Protein AF-A0A4Q2Z3Z5-F1 (afdb_monomer)

Secondary structure (DSSP, 8-state):
--BTTB-S-EEEEEETTEEEEEETTTTEEEEEEEEEEE--STTTTS-SPPBEEEEEEEEE---SEEEEE--TTSPPTT-EEESEE-SSSEEE-STT-EEE--PEE-TTEEEEEEEEE--SSSPPEEEEEESSTTS-S-SEEEEPPSS--TT-EEEE---SSSEEEEEEEESSSS-EEEEEEEEEEEE-S--EEETTEEE-EEEEEEEEEEETTTTEEEEEEEEEETTS-EEEEEEEEEE-STT-EEEEEEEE-PPTTEEE-

pLDDT: mean 89.53, std 7.89, range [55.91, 98.5]

Nearest PDB structures (foldseek):
  4mgs-assembly1_A  TM=4.734E-01  e=2.011E-02  Bacteroides intestinalis DSM 17393
  2w3j-assembly1_A  TM=4.771E-01  e=1.551E-02  uncultured bacterium
  7byt-assembly1_A  TM=4.772E-01  e=4.622E-02  Phanerodontia chrysosporium
  2w46-assembly1_A  TM=5.348E-01  e=2.571E-01  Cellvibrio japonicus
  4qaw-assembly5_E  TM=4.135E-01  e=7.006E-02  Paenibacillus barcinonensis

Mean predicted aligned error: 7.09 Å

Foldseek 3Di:
DFEPNRPPWDKDCQDPFWIWIADLQFGDGAWIFGDDKPCDDCVPDNDHDGIYDDHGTPDGPPPLWLDKFFAQQDQDPQKDWDQWHGDNWTKHQFQPTKIKHFKRFQLFFDQKKKWWAWQADWFWKKKFKDQPRVPDRVQDIDTFDHRDPPRGDMDRHRHDDGIMMIMIGGPGTIMTTIGTITMGGDGHPKWKDQQNRTWDWGKAFDAKDDDVVRPWIWGWIWTQTPVRQTKIKTWTWHDDPDSDIDIDIDIPRQDPSMDMD

Radius of gyration: 21.9 Å; Cα contacts (8 Å, |Δi|>4): 640; chains: 1; bounding box: 51×48×60 Å

Solvent-accessible surface area (backbone atoms only — not comparable to full-atom values): 14173 Å² total; per-residue (Å²): 87,45,47,74,85,39,69,66,38,47,76,44,75,74,44,98,45,34,36,40,32,30,35,51,77,39,66,27,72,43,34,29,34,33,50,51,69,53,77,40,14,65,92,68,66,67,39,91,48,58,13,40,81,45,74,53,74,79,43,66,50,77,69,50,50,84,40,77,47,78,65,31,68,48,82,59,90,74,45,47,72,40,59,58,46,60,38,99,33,33,33,31,65,27,41,82,12,33,45,32,51,47,77,41,83,29,81,54,44,42,84,32,32,46,33,31,33,46,90,49,88,54,30,44,40,32,41,25,26,12,49,61,84,63,78,46,60,73,67,37,72,51,67,49,65,82,68,50,61,98,86,39,47,71,41,80,55,77,71,73,70,48,36,41,29,45,37,38,28,35,75,34,67,45,46,27,50,39,39,53,41,32,31,33,30,47,57,53,54,63,48,38,26,51,73,93,42,80,43,64,66,46,53,46,67,67,53,72,44,64,39,91,78,72,82,40,46,37,42,34,32,29,43,34,37,82,88,67,52,56,25,43,38,38,37,33,64,42,78,45,83,86,92,44,70,47,76,47,76,50,77,43,70,72,55,89,66,52,49,78,84

Structure (mmCIF, N/CA/C/O backbone):
data_AF-A0A4Q2Z3Z5-F1
#
_entry.id   AF-A0A4Q2Z3Z5-F1
#
loop_
_atom_site.group_PDB
_atom_site.id
_atom_site.type_symbol
_atom_site.label_atom_id
_atom_site.label_alt_id
_atom_site.label_comp_id
_atom_site.label_asym_id
_atom_site.label_entity_id
_atom_site.label_seq_id
_atom_site.pdbx_PDB_ins_code
_atom_site.Cartn_x
_atom_site.Cartn_y
_atom_site.Cartn_z
_atom_site.occupancy
_atom_site.B_iso_or_equiv
_atom_site.auth_seq_id
_atom_site.auth_comp_id
_atom_site.auth_asym_id
_atom_site.auth_atom_id
_atom_site.pdbx_PDB_model_num
ATOM 1 N N . MET A 1 1 ? 3.721 -12.352 16.741 1.00 72.06 1 MET A N 1
ATOM 2 C CA . MET A 1 1 ? 3.886 -13.616 15.978 1.00 72.06 1 MET A CA 1
ATOM 3 C C . MET A 1 1 ? 4.252 -13.313 14.526 1.00 72.06 1 MET A C 1
ATOM 5 O O . MET A 1 1 ? 4.162 -12.149 14.147 1.00 72.06 1 MET A O 1
ATOM 9 N N . ILE A 1 2 ? 4.670 -14.315 13.741 1.00 77.38 2 ILE A N 1
ATOM 10 C CA . ILE A 1 2 ? 4.709 -14.216 12.270 1.00 77.38 2 ILE A CA 1
ATOM 11 C C . ILE A 1 2 ? 3.493 -14.974 11.734 1.00 77.38 2 ILE A C 1
ATOM 13 O O . ILE A 1 2 ? 3.367 -16.175 11.985 1.00 77.38 2 ILE A O 1
ATOM 17 N N . LEU A 1 3 ? 2.596 -14.266 11.052 1.00 82.94 3 LEU A N 1
ATOM 18 C CA . LEU A 1 3 ? 1.383 -14.808 10.443 1.00 82.94 3 LEU A CA 1
ATOM 19 C C . LEU A 1 3 ? 1.514 -14.636 8.931 1.00 82.94 3 LEU A C 1
ATOM 21 O O . LEU A 1 3 ? 1.654 -13.507 8.482 1.00 82.94 3 LEU A O 1
ATOM 25 N N . GLU A 1 4 ? 1.528 -15.729 8.167 1.00 81.44 4 GLU A N 1
ATOM 26 C CA . GLU A 1 4 ? 1.552 -15.694 6.692 1.00 81.44 4 GLU A CA 1
ATOM 27 C C . GLU A 1 4 ? 2.629 -14.747 6.120 1.00 81.44 4 GLU A C 1
ATOM 29 O O . GLU A 1 4 ? 2.362 -13.878 5.298 1.00 81.44 4 GLU A O 1
ATOM 34 N N . ASN A 1 5 ? 3.868 -14.886 6.605 1.00 73.50 5 ASN A N 1
ATOM 35 C CA . ASN A 1 5 ? 5.028 -14.051 6.243 1.00 73.50 5 ASN A CA 1
ATOM 36 C C . ASN A 1 5 ? 4.943 -12.571 6.674 1.00 73.50 5 ASN A C 1
ATOM 38 O O . ASN A 1 5 ? 5.877 -11.809 6.427 1.00 73.50 5 ASN A O 1
ATOM 42 N N . LYS A 1 6 ? 3.891 -12.153 7.386 1.00 77.81 6 LYS A N 1
ATOM 43 C CA . LYS A 1 6 ? 3.795 -10.830 8.017 1.00 77.81 6 LYS A CA 1
ATOM 44 C C . LYS A 1 6 ? 4.267 -10.905 9.464 1.00 77.81 6 LYS A C 1
ATOM 46 O O . LYS A 1 6 ? 3.757 -11.673 10.285 1.00 77.81 6 LYS A O 1
ATOM 51 N N . THR A 1 7 ? 5.293 -10.120 9.784 1.00 80.00 7 THR A N 1
ATOM 52 C CA . THR A 1 7 ? 5.866 -10.073 11.134 1.00 80.00 7 THR A CA 1
ATOM 53 C C . THR A 1 7 ? 5.085 -9.118 12.037 1.00 80.00 7 THR A C 1
ATOM 55 O O . THR A 1 7 ? 4.371 -8.242 11.565 1.00 80.00 7 THR A O 1
ATOM 58 N N . ARG A 1 8 ? 5.233 -9.288 13.360 1.00 82.44 8 ARG A N 1
ATOM 59 C CA . ARG A 1 8 ? 4.717 -8.367 14.396 1.00 82.44 8 ARG A CA 1
ATOM 60 C C . ARG A 1 8 ? 3.194 -8.167 14.405 1.00 82.44 8 ARG A C 1
ATOM 62 O O . ARG A 1 8 ? 2.719 -7.201 14.986 1.00 82.44 8 ARG A O 1
ATOM 69 N N . MET A 1 9 ? 2.431 -9.116 13.869 1.00 90.88 9 MET A N 1
ATOM 70 C CA . MET A 1 9 ? 0.967 -9.059 13.880 1.00 90.88 9 MET A CA 1
ATOM 71 C C . MET A 1 9 ? 0.396 -9.179 15.301 1.00 90.88 9 MET A C 1
ATOM 73 O O . MET A 1 9 ? 0.830 -10.048 16.072 1.00 90.88 9 MET A O 1
ATOM 77 N N . LEU A 1 10 ? -0.598 -8.339 15.612 1.00 93.62 10 LEU A N 1
ATOM 78 C CA . LEU A 1 10 ? -1.512 -8.505 16.743 1.00 93.62 10 LEU A CA 1
ATOM 79 C C . LEU A 1 10 ? -2.683 -9.365 16.273 1.00 93.62 10 LEU A C 1
ATOM 81 O O . LEU A 1 10 ? -3.382 -8.988 15.339 1.00 93.62 10 LEU A O 1
ATOM 85 N N . VAL A 1 11 ? -2.900 -10.506 16.918 1.00 94.31 11 VAL A N 1
ATOM 86 C CA . VAL A 1 11 ? -3.990 -11.419 16.570 1.00 94.31 11 VAL A CA 1
ATOM 87 C C . VAL A 1 11 ? -4.950 -11.528 17.742 1.00 94.31 11 VAL A C 1
ATOM 89 O O . VAL A 1 11 ? -4.532 -11.777 18.871 1.00 94.31 11 VAL A O 1
ATOM 92 N N . LEU A 1 12 ? -6.227 -11.308 17.454 1.00 93.69 12 LEU A N 1
ATOM 93 C CA . LEU A 1 12 ? -7.317 -11.227 18.411 1.00 93.69 12 LEU A CA 1
ATOM 94 C C . LEU A 1 12 ? -8.311 -12.349 18.124 1.00 93.69 12 LEU A C 1
ATOM 96 O O . LEU A 1 12 ? -8.777 -12.482 16.993 1.00 93.69 12 LEU A O 1
ATOM 100 N N . ALA A 1 13 ? -8.652 -13.125 19.149 1.00 91.88 13 ALA A N 1
ATOM 101 C CA . ALA A 1 13 ? -9.825 -13.988 19.121 1.00 91.88 13 ALA A CA 1
ATOM 102 C C . ALA A 1 13 ? -11.023 -13.147 19.579 1.00 91.88 13 ALA A C 1
ATOM 104 O O . ALA A 1 13 ? -11.122 -12.808 20.756 1.00 91.88 13 ALA A O 1
ATOM 105 N N . LEU A 1 14 ? -11.889 -12.756 18.645 1.00 90.69 14 LEU A N 1
ATOM 106 C CA . LEU A 1 14 ? -13.084 -11.957 18.944 1.00 90.69 14 LEU A CA 1
ATOM 107 C C . LEU A 1 14 ? -14.258 -12.848 19.382 1.00 90.69 14 LEU A C 1
ATOM 109 O O . LEU A 1 14 ? -15.121 -12.426 20.146 1.00 90.69 14 LEU A O 1
ATOM 113 N N . ARG A 1 15 ? -14.268 -14.095 18.904 1.00 88.81 15 ARG A N 1
ATOM 114 C CA . ARG A 1 15 ? -15.127 -15.207 19.335 1.00 88.81 15 ARG A CA 1
ATOM 115 C C . ARG A 1 15 ? -14.308 -16.499 19.235 1.00 88.81 15 ARG A C 1
ATOM 117 O O . ARG A 1 15 ? -13.235 -16.495 18.637 1.00 88.81 15 ARG A O 1
ATOM 124 N N . SER A 1 16 ? -14.798 -17.608 19.788 1.00 86.62 16 SER A N 1
ATOM 125 C CA . SER A 1 16 ? -14.110 -18.912 19.731 1.00 86.62 16 SER A CA 1
ATOM 126 C C . SER A 1 16 ? -13.773 -19.382 18.311 1.00 86.62 16 SER A C 1
ATOM 128 O O . SER A 1 16 ? -12.826 -20.140 18.124 1.00 86.62 16 SER A O 1
ATOM 130 N N . ASP A 1 17 ? -14.535 -18.927 17.322 1.00 86.94 17 ASP A N 1
ATOM 131 C CA . ASP A 1 17 ? -14.401 -19.263 15.912 1.00 86.94 17 ASP A CA 1
ATOM 132 C C . ASP A 1 17 ? -14.074 -18.053 15.030 1.00 86.94 17 ASP A C 1
ATOM 134 O O . ASP A 1 17 ? -13.953 -18.264 13.834 1.00 86.94 17 ASP A O 1
ATOM 138 N N . LEU A 1 18 ? -13.955 -16.824 15.554 1.00 91.38 18 LEU A N 1
ATOM 139 C CA . LEU A 1 18 ? -13.759 -15.601 14.761 1.00 91.38 18 LEU A CA 1
ATOM 140 C C . LEU A 1 18 ? -12.522 -14.836 15.228 1.00 91.38 18 LEU A C 1
ATOM 142 O O . LEU A 1 18 ? -12.418 -14.426 16.387 1.00 91.38 18 LEU A O 1
ATOM 146 N N . TRP A 1 19 ? -11.621 -14.583 14.289 1.00 93.81 19 TRP A N 1
ATOM 147 C CA . TRP A 1 19 ? -10.322 -13.982 14.537 1.00 93.81 19 TRP A CA 1
ATOM 148 C C . TRP A 1 19 ? -10.126 -12.726 13.698 1.00 93.81 19 TRP A C 1
ATOM 150 O O . TRP A 1 19 ? -10.606 -12.637 12.567 1.00 93.81 19 TRP A O 1
ATOM 160 N N . ALA A 1 20 ? -9.361 -11.782 14.239 1.00 94.62 20 ALA A N 1
ATOM 161 C CA . ALA A 1 20 ? -8.890 -10.608 13.522 1.00 94.62 20 ALA A CA 1
ATOM 162 C C . ALA A 1 20 ? -7.379 -10.438 13.706 1.00 94.62 20 ALA A C 1
ATOM 164 O O . ALA A 1 20 ? -6.850 -10.603 14.806 1.00 94.62 20 ALA A O 1
ATOM 165 N N . ALA A 1 21 ? -6.680 -10.092 12.631 1.00 94.62 21 ALA A N 1
ATOM 166 C CA . ALA A 1 21 ? -5.260 -9.776 12.637 1.00 94.62 21 ALA A CA 1
ATOM 167 C C . ALA A 1 21 ? -5.053 -8.310 12.261 1.00 94.62 21 ALA A C 1
ATOM 169 O O . ALA A 1 21 ? -5.529 -7.852 11.224 1.00 94.62 21 ALA A O 1
ATOM 170 N N . TYR A 1 22 ? -4.289 -7.606 13.086 1.00 93.50 22 TYR A N 1
ATOM 171 C CA . TYR A 1 22 ? -3.902 -6.216 12.905 1.00 93.50 22 TYR A CA 1
ATOM 172 C C . TYR A 1 22 ? -2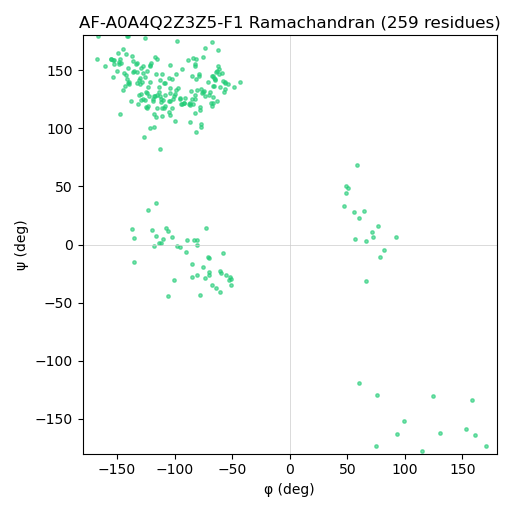.396 -6.107 12.723 1.00 93.50 22 TYR A C 1
ATOM 174 O O . TYR A 1 22 ? -1.642 -6.864 13.343 1.00 93.50 22 TYR A O 1
ATOM 182 N N . ASN A 1 23 ? -1.956 -5.147 11.912 1.00 90.00 23 ASN A N 1
ATOM 183 C CA . ASN A 1 23 ? -0.552 -4.766 11.821 1.00 90.00 23 ASN A CA 1
ATOM 184 C C . ASN A 1 23 ? -0.303 -3.499 12.666 1.00 90.00 23 ASN A C 1
ATOM 186 O O . ASN A 1 23 ? -0.685 -2.401 12.258 1.00 90.00 23 ASN A O 1
ATOM 190 N N . PRO A 1 24 ? 0.358 -3.619 13.833 1.00 89.75 24 PRO A N 1
ATOM 191 C CA . PRO A 1 24 ? 0.662 -2.483 14.701 1.00 89.75 24 PRO A CA 1
ATOM 192 C C . PRO A 1 24 ? 1.528 -1.402 14.049 1.00 89.75 24 PRO A C 1
ATOM 194 O O . PRO A 1 24 ? 1.478 -0.258 14.484 1.00 89.75 24 PRO A O 1
ATOM 197 N N . ALA A 1 25 ? 2.328 -1.744 13.033 1.00 85.00 25 ALA A N 1
ATOM 198 C CA . ALA A 1 25 ? 3.247 -0.797 12.403 1.00 85.00 25 ALA A CA 1
ATOM 199 C C . ALA A 1 25 ? 2.528 0.280 11.575 1.00 85.00 25 ALA A C 1
ATOM 201 O O . ALA A 1 25 ? 3.066 1.366 11.394 1.00 85.00 25 ALA A O 1
ATOM 202 N N . ASN A 1 26 ? 1.326 -0.016 11.072 1.00 86.56 26 ASN A N 1
ATOM 203 C CA . ASN A 1 26 ? 0.563 0.888 10.206 1.00 86.56 26 ASN A CA 1
ATOM 204 C C . ASN A 1 26 ? -0.929 0.990 10.580 1.00 86.56 26 ASN A C 1
ATOM 206 O O . ASN A 1 26 ? -1.699 1.620 9.860 1.00 86.56 26 ASN A O 1
ATOM 210 N N . GLY A 1 27 ? -1.349 0.367 11.686 1.00 88.56 27 GLY A N 1
ATOM 211 C CA . GLY A 1 27 ? -2.717 0.436 12.209 1.00 88.56 27 GLY A CA 1
ATOM 212 C C . GLY A 1 27 ? -3.764 -0.320 11.384 1.00 88.56 27 GLY A C 1
ATOM 213 O O . GLY A 1 27 ? -4.958 -0.144 11.616 1.00 88.56 27 GLY A O 1
ATOM 214 N N . THR A 1 28 ? -3.359 -1.140 10.409 1.00 89.69 28 THR A N 1
ATOM 215 C CA . THR A 1 28 ? -4.302 -1.775 9.473 1.00 89.69 28 THR A CA 1
ATOM 216 C C . THR A 1 28 ? -4.965 -3.022 10.049 1.00 89.69 28 THR A C 1
ATOM 218 O O . THR A 1 28 ? -4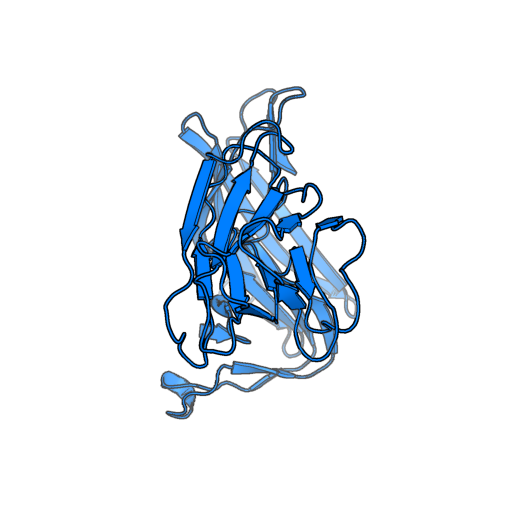.321 -3.841 10.710 1.00 89.69 28 THR A O 1
ATOM 221 N N . LEU A 1 29 ? -6.252 -3.203 9.729 1.00 92.44 29 LEU A N 1
ATOM 222 C CA . LEU A 1 29 ? -6.934 -4.491 9.844 1.00 92.44 29 LEU A CA 1
ATOM 223 C C . LEU A 1 29 ? -6.515 -5.361 8.656 1.00 92.44 29 LEU A C 1
ATOM 225 O O . LEU A 1 29 ? -7.003 -5.190 7.538 1.00 92.44 29 LEU A O 1
ATOM 229 N N . HIS A 1 30 ? -5.590 -6.280 8.904 1.00 90.12 30 HIS A N 1
ATOM 230 C CA . HIS A 1 30 ? -4.990 -7.115 7.873 1.00 90.12 30 HIS A CA 1
ATOM 231 C C . HIS A 1 30 ? -5.902 -8.262 7.444 1.00 90.12 30 HIS A C 1
ATOM 233 O O . HIS A 1 30 ? -6.000 -8.548 6.255 1.00 90.12 30 HIS A O 1
ATOM 239 N N . LYS A 1 31 ? -6.552 -8.942 8.393 1.00 92.50 31 LYS A N 1
ATOM 240 C CA . LYS A 1 31 ? -7.369 -10.120 8.081 1.00 92.50 31 LYS A CA 1
ATOM 241 C C . LYS A 1 31 ? -8.467 -10.333 9.111 1.00 92.50 31 LYS A C 1
ATOM 243 O O . LYS A 1 31 ? -8.226 -10.130 10.297 1.00 92.50 31 LYS A O 1
ATOM 248 N N . VAL A 1 32 ? -9.633 -10.793 8.667 1.00 93.62 32 VAL A N 1
ATOM 249 C CA . VAL A 1 32 ? -10.708 -11.334 9.511 1.00 93.62 32 VAL A CA 1
ATOM 250 C C . VAL A 1 32 ? -11.115 -12.679 8.937 1.00 93.62 32 VAL A C 1
ATOM 252 O O . VAL A 1 32 ? -11.374 -12.789 7.738 1.00 93.62 32 VAL A O 1
ATOM 255 N N . TRP A 1 33 ? -11.167 -13.711 9.770 1.00 93.81 33 TRP A N 1
ATOM 256 C CA . TRP A 1 33 ? -11.543 -15.052 9.328 1.00 93.81 33 TRP A CA 1
ATOM 257 C C . TRP A 1 33 ? -12.254 -15.816 10.434 1.00 93.81 33 TRP A C 1
ATOM 259 O O . TRP A 1 33 ? -12.050 -15.549 11.620 1.00 93.81 33 TRP A O 1
ATOM 269 N N . SER A 1 34 ? -13.067 -16.790 10.030 1.00 93.31 34 SER A N 1
ATOM 270 C CA . SER A 1 34 ? -13.527 -17.838 10.934 1.00 93.31 34 SER A CA 1
ATOM 271 C C . SER A 1 34 ? -12.723 -19.116 10.783 1.00 93.31 34 SER A C 1
ATOM 273 O O . SER A 1 34 ? -12.293 -19.450 9.682 1.00 93.31 34 SER A O 1
ATOM 275 N N . GLY A 1 35 ? -12.542 -19.835 11.886 1.00 92.56 35 GLY A N 1
ATOM 276 C CA . GLY A 1 35 ? -11.775 -21.072 11.950 1.00 92.56 35 GLY A CA 1
ATOM 277 C C . GLY A 1 35 ? -10.676 -20.986 12.997 1.00 92.56 35 GLY A C 1
ATOM 278 O O . GLY A 1 35 ? -10.926 -20.626 14.147 1.00 92.56 35 GLY A O 1
ATOM 279 N N . GLY A 1 36 ? -9.456 -21.343 12.610 1.00 92.81 36 GLY A N 1
ATOM 280 C CA . GLY A 1 36 ? -8.344 -21.469 13.545 1.00 92.81 36 GLY A CA 1
ATOM 281 C C . GLY A 1 36 ? -7.028 -20.952 12.996 1.00 92.81 36 GLY A C 1
ATOM 282 O O . GLY A 1 36 ? -6.921 -20.510 11.848 1.00 92.81 36 GLY A O 1
ATOM 283 N N . ILE A 1 37 ? -6.007 -21.044 13.840 1.00 92.38 37 ILE A N 1
ATOM 284 C CA . ILE A 1 37 ? -4.622 -20.747 13.496 1.00 92.38 37 ILE A CA 1
ATOM 285 C C . ILE A 1 37 ? -3.827 -22.019 13.703 1.00 92.38 37 ILE A C 1
ATOM 287 O O . ILE A 1 37 ? -3.808 -22.582 14.797 1.00 92.38 37 ILE A O 1
ATOM 291 N N . THR A 1 38 ? -3.120 -22.445 12.664 1.00 91.38 38 THR A N 1
ATOM 292 C CA . THR A 1 38 ? -2.056 -23.426 12.854 1.00 91.38 38 THR A CA 1
ATOM 293 C C . THR A 1 38 ? -0.829 -22.667 13.335 1.00 91.38 38 THR A C 1
ATOM 295 O O . THR A 1 38 ? -0.105 -22.071 12.533 1.00 91.38 38 THR A O 1
ATOM 298 N N . PHE A 1 39 ? -0.621 -22.643 14.651 1.00 87.62 39 PHE A N 1
ATOM 299 C CA . PHE A 1 39 ? 0.554 -22.015 15.246 1.00 87.62 39 PHE A CA 1
ATOM 300 C C . PHE A 1 39 ? 1.813 -22.795 14.853 1.00 87.62 39 PHE A C 1
ATOM 302 O O . PHE A 1 39 ? 1.922 -23.998 15.084 1.00 87.62 39 PHE A O 1
ATOM 309 N N . ARG A 1 40 ? 2.747 -22.098 14.209 1.00 85.88 40 ARG A N 1
ATOM 310 C CA . ARG A 1 40 ? 4.008 -22.635 13.681 1.00 85.88 40 ARG A CA 1
ATOM 311 C C . ARG A 1 40 ? 5.157 -21.693 14.002 1.00 85.88 40 ARG A C 1
ATOM 313 O O . ARG A 1 40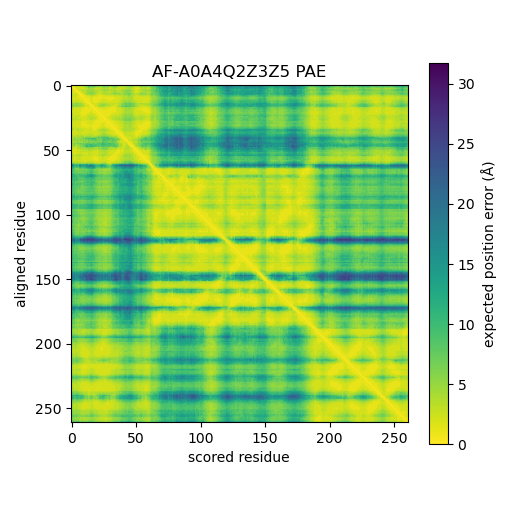 ? 4.946 -20.490 14.198 1.00 85.88 40 ARG A O 1
ATOM 320 N N . GLY A 1 41 ? 6.366 -22.235 13.993 1.00 80.38 41 GLY A N 1
ATOM 321 C CA . GLY A 1 41 ? 7.605 -21.479 14.085 1.00 80.38 41 GLY A CA 1
ATOM 322 C C . GLY A 1 41 ? 8.369 -21.786 15.363 1.00 80.38 41 GLY A C 1
ATOM 323 O O . GLY A 1 41 ? 7.948 -22.592 16.195 1.00 80.38 41 GLY A O 1
ATOM 324 N N . LYS A 1 42 ? 9.494 -21.087 15.546 1.00 80.69 42 LYS A N 1
ATOM 325 C CA . LYS A 1 42 ? 10.468 -21.391 16.604 1.00 80.69 42 LYS A CA 1
ATOM 326 C C . LYS A 1 42 ? 9.888 -21.518 18.012 1.00 80.69 42 LYS A C 1
ATOM 328 O O . LYS A 1 42 ? 10.366 -22.351 18.766 1.00 80.69 42 LYS A O 1
ATOM 333 N N . VAL A 1 43 ? 8.868 -20.730 18.344 1.00 81.00 43 VAL A N 1
ATOM 334 C CA . VAL A 1 43 ? 8.233 -20.731 19.673 1.00 81.00 43 VAL A CA 1
ATOM 335 C C . VAL A 1 43 ? 7.222 -21.874 19.849 1.00 81.00 43 VAL A C 1
ATOM 337 O O . VAL A 1 43 ? 6.991 -22.299 20.974 1.00 81.00 43 VAL A O 1
ATOM 340 N N . TRP A 1 44 ? 6.623 -22.377 18.766 1.00 81.50 44 TRP A N 1
ATOM 341 C CA . TRP A 1 44 ? 5.479 -23.296 18.830 1.00 81.50 44 TRP A CA 1
ATOM 342 C C . TRP A 1 44 ? 5.840 -24.741 18.503 1.00 81.50 44 TRP A C 1
ATOM 344 O O . TRP A 1 44 ? 5.398 -25.654 19.190 1.00 81.50 44 TRP A O 1
ATOM 354 N N . ASP A 1 45 ? 6.639 -24.953 17.459 1.00 83.31 45 ASP A N 1
ATOM 355 C CA . ASP A 1 45 ? 7.003 -26.290 16.981 1.00 83.31 45 ASP A CA 1
ATOM 356 C C . ASP A 1 45 ? 8.489 -26.418 16.617 1.00 83.31 45 ASP A C 1
ATOM 358 O O . ASP A 1 45 ? 8.887 -27.376 15.959 1.00 83.31 45 ASP A O 1
ATOM 362 N N . PHE A 1 46 ? 9.317 -25.441 17.016 1.00 82.12 46 PHE A N 1
ATOM 363 C CA . PHE A 1 46 ? 10.739 -25.309 16.655 1.00 82.12 46 PHE A CA 1
ATOM 364 C C . PHE A 1 46 ? 11.035 -25.268 15.139 1.00 82.12 46 PHE A C 1
ATOM 366 O O . PHE A 1 46 ? 12.205 -25.165 14.732 1.00 82.12 46 PHE A O 1
ATOM 373 N N . GLY A 1 47 ? 9.997 -25.263 14.300 1.00 78.19 47 GLY A N 1
ATOM 374 C CA . GLY A 1 47 ? 10.084 -25.198 12.851 1.00 78.19 47 GLY A CA 1
ATOM 375 C C . GLY A 1 47 ? 10.465 -23.811 12.337 1.00 78.19 47 GLY A C 1
ATOM 376 O O . GLY A 1 47 ? 10.493 -22.819 13.068 1.00 78.19 47 GLY A O 1
ATOM 377 N N . GLN A 1 48 ? 10.772 -23.743 11.042 1.00 76.88 48 GLN A N 1
ATOM 378 C CA . GLN A 1 48 ? 11.022 -22.486 10.320 1.00 76.88 48 GLN A CA 1
ATOM 379 C C . GLN A 1 48 ? 9.774 -21.951 9.602 1.00 76.88 48 GLN A C 1
ATOM 381 O O . GLN A 1 48 ? 9.824 -20.897 8.978 1.00 76.88 48 GLN A O 1
ATOM 386 N N . ARG A 1 49 ? 8.649 -22.674 9.671 1.00 79.31 49 ARG A N 1
ATOM 387 C CA . ARG A 1 49 ? 7.407 -22.284 8.998 1.00 79.31 49 ARG A CA 1
ATOM 388 C C . ARG A 1 49 ? 6.677 -21.198 9.782 1.00 79.31 49 ARG A C 1
ATOM 390 O O . ARG A 1 49 ? 6.681 -21.199 11.011 1.00 79.31 49 ARG A O 1
ATOM 397 N N . ASN A 1 50 ? 6.009 -20.311 9.055 1.00 83.06 50 ASN A N 1
ATOM 398 C CA . ASN A 1 50 ? 5.180 -19.262 9.638 1.00 83.06 50 ASN A CA 1
ATOM 399 C C . ASN A 1 50 ? 3.791 -19.794 9.996 1.00 83.06 50 ASN A C 1
ATOM 401 O O . ASN A 1 50 ? 3.324 -20.773 9.410 1.00 83.06 50 ASN A O 1
ATOM 405 N N . SER A 1 51 ? 3.143 -19.166 10.983 1.00 88.75 51 SER A N 1
ATOM 406 C CA . SER A 1 51 ? 1.773 -19.535 11.354 1.00 88.75 51 SER A CA 1
ATOM 407 C C . SER A 1 51 ? 0.828 -19.215 10.197 1.00 88.75 51 SER A C 1
ATOM 409 O O . SER A 1 51 ? 1.013 -18.204 9.517 1.00 88.75 51 SER A O 1
ATOM 411 N N . VAL A 1 52 ? -0.174 -20.064 9.981 1.00 90.19 52 VAL A N 1
ATOM 412 C CA . VAL A 1 52 ? -1.136 -19.933 8.873 1.00 90.19 52 VAL A CA 1
ATOM 413 C C . VAL A 1 52 ? -2.566 -19.971 9.394 1.00 90.19 52 VAL A C 1
ATOM 415 O O . VAL A 1 52 ? -2.846 -20.646 10.394 1.00 90.19 52 VAL A O 1
ATOM 418 N N . VAL A 1 53 ? -3.465 -19.243 8.731 1.00 92.94 53 VAL A N 1
ATOM 419 C CA . VAL A 1 53 ? -4.895 -19.274 9.059 1.00 92.94 53 VAL A CA 1
ATOM 420 C C . VAL A 1 53 ? -5.569 -20.471 8.395 1.00 92.94 53 VAL A C 1
ATOM 422 O O . VAL A 1 53 ? -5.102 -20.996 7.386 1.00 92.94 53 VAL A O 1
ATOM 425 N N . THR A 1 54 ? -6.680 -20.910 8.970 1.00 92.94 54 THR A N 1
ATOM 426 C CA . THR A 1 54 ? -7.532 -21.973 8.425 1.00 92.94 54 THR A CA 1
ATOM 427 C C . THR A 1 54 ? -8.990 -21.552 8.531 1.00 92.94 54 THR A C 1
ATOM 429 O O . THR A 1 54 ? -9.352 -20.849 9.475 1.00 92.94 54 THR A O 1
ATOM 432 N N . GLY A 1 55 ? -9.820 -22.011 7.593 1.00 93.19 55 GLY A N 1
ATOM 433 C CA . GLY A 1 55 ? -11.250 -21.710 7.548 1.00 93.19 55 GLY A CA 1
ATOM 434 C C . GLY A 1 55 ? -11.604 -20.596 6.562 1.00 93.19 55 GLY A C 1
ATOM 435 O O . GLY A 1 55 ? -10.935 -20.424 5.543 1.00 93.19 55 GLY A O 1
ATOM 436 N N . THR A 1 56 ? -12.690 -19.880 6.839 1.00 93.44 56 THR A N 1
ATOM 437 C CA . THR A 1 56 ? -13.310 -18.934 5.901 1.00 93.44 56 THR A CA 1
ATOM 438 C C . THR A 1 56 ? -12.806 -17.521 6.144 1.00 93.44 56 THR A C 1
ATOM 440 O O . THR A 1 56 ? -13.001 -16.973 7.229 1.00 93.44 56 THR A O 1
ATOM 443 N N . ILE A 1 57 ? -12.201 -16.908 5.128 1.00 93.12 57 ILE A N 1
ATOM 444 C CA . ILE A 1 57 ? -11.736 -15.517 5.166 1.00 93.12 57 ILE A CA 1
ATOM 445 C C . ILE A 1 57 ? -12.918 -14.588 4.859 1.00 93.12 57 ILE A C 1
ATOM 447 O O . ILE A 1 57 ? -13.562 -14.733 3.825 1.00 93.12 57 ILE A O 1
ATOM 451 N N . TYR A 1 58 ? -13.189 -13.634 5.751 1.00 91.31 58 TYR A N 1
ATOM 452 C CA . TYR A 1 58 ? -14.223 -12.603 5.575 1.00 91.31 58 TYR A CA 1
ATOM 453 C C . TYR A 1 58 ? -13.648 -11.264 5.125 1.00 91.31 58 TYR A C 1
ATOM 455 O O . TYR A 1 58 ? -14.310 -10.506 4.427 1.00 91.31 58 TYR A O 1
ATOM 463 N N . HIS A 1 59 ? -12.417 -10.973 5.537 1.00 90.50 59 HIS A N 1
ATOM 464 C CA . HIS A 1 59 ? -11.669 -9.798 5.115 1.00 90.50 59 HIS A CA 1
ATOM 465 C C . HIS A 1 59 ? -10.207 -10.182 4.974 1.00 90.50 59 HIS A C 1
ATOM 467 O O . HIS A 1 59 ? -9.647 -10.846 5.847 1.00 90.50 59 HIS A O 1
ATOM 473 N N . GLN A 1 60 ? -9.580 -9.721 3.907 1.00 89.56 60 GLN A N 1
ATOM 474 C CA . GLN A 1 60 ? -8.137 -9.688 3.767 1.00 89.56 60 GLN A CA 1
ATOM 475 C C . GLN A 1 60 ? -7.822 -8.339 3.142 1.00 89.56 60 GLN A C 1
ATOM 477 O O . GLN A 1 60 ? -8.390 -7.990 2.110 1.00 89.56 60 GLN A O 1
ATOM 482 N N . LEU A 1 61 ? -6.982 -7.563 3.819 1.00 84.38 61 LEU A N 1
ATOM 483 C CA . LEU A 1 61 ? -6.487 -6.302 3.294 1.00 84.38 61 LEU A CA 1
ATOM 484 C C . LEU A 1 61 ? -5.870 -6.565 1.923 1.00 84.38 61 LEU A C 1
ATOM 486 O O . LEU A 1 61 ? -5.192 -7.586 1.769 1.00 84.38 61 LEU A O 1
ATOM 490 N N . GLU A 1 62 ? -6.138 -5.660 0.976 1.00 66.88 62 GLU A N 1
ATOM 491 C CA . GLU A 1 62 ? -5.614 -5.733 -0.388 1.00 66.88 62 GLU A CA 1
ATOM 492 C C . GLU A 1 62 ? -4.139 -6.126 -0.367 1.00 66.88 62 GLU A C 1
ATOM 494 O O . GLU A 1 62 ? -3.383 -5.729 0.533 1.00 66.88 62 GLU A O 1
ATOM 499 N N . ASP A 1 63 ? -3.774 -6.983 -1.323 1.00 64.12 63 ASP A N 1
ATOM 500 C CA . ASP A 1 63 ? -2.431 -7.522 -1.411 1.00 64.12 63 ASP A CA 1
ATOM 501 C C . ASP A 1 63 ? -1.431 -6.382 -1.288 1.00 64.12 63 ASP A C 1
ATOM 503 O O . ASP A 1 63 ? -1.560 -5.338 -1.921 1.00 64.12 63 ASP A O 1
ATOM 507 N N . ALA A 1 64 ? -0.389 -6.600 -0.487 1.00 67.25 64 ALA A N 1
ATOM 508 C CA . ALA A 1 64 ? 0.677 -5.618 -0.327 1.00 67.25 64 ALA A CA 1
ATOM 509 C C . ALA A 1 64 ? 1.355 -5.271 -1.664 1.00 67.25 64 ALA A C 1
ATOM 511 O O . ALA A 1 64 ? 2.199 -4.387 -1.679 1.00 67.25 64 ALA A O 1
ATOM 512 N N . PHE A 1 65 ? 1.026 -5.979 -2.749 1.00 82.69 65 PHE A N 1
ATOM 513 C CA . PHE A 1 65 ? 1.450 -5.734 -4.112 1.00 82.69 65 PHE A CA 1
ATOM 514 C C . PHE A 1 65 ? 0.593 -4.655 -4.780 1.00 82.69 65 PHE A C 1
ATOM 516 O O . PHE A 1 65 ? -0.565 -4.873 -5.118 1.00 82.69 65 PHE A O 1
ATOM 523 N N . ILE A 1 66 ? 1.223 -3.521 -5.075 1.00 90.38 66 ILE A N 1
ATOM 524 C CA . ILE A 1 66 ? 0.704 -2.513 -6.005 1.00 90.38 66 ILE A CA 1
ATOM 525 C C . ILE A 1 66 ? 0.705 -3.084 -7.434 1.00 90.38 66 ILE A C 1
ATOM 527 O O . ILE A 1 66 ? -0.196 -2.816 -8.225 1.00 90.38 66 ILE A O 1
ATOM 531 N N . PHE A 1 67 ? 1.705 -3.910 -7.759 1.00 92.31 67 PHE A N 1
ATOM 532 C CA . PHE A 1 67 ? 1.664 -4.843 -8.884 1.00 92.31 67 PHE A CA 1
ATOM 533 C C . PHE A 1 67 ? 2.591 -6.036 -8.635 1.00 92.31 67 PHE A C 1
ATOM 535 O O . PHE A 1 67 ? 3.552 -5.945 -7.867 1.00 92.31 67 PHE A O 1
ATOM 542 N N . ASN A 1 68 ? 2.328 -7.139 -9.333 1.00 92.62 68 ASN A N 1
ATOM 543 C CA . ASN A 1 68 ? 3.175 -8.326 -9.359 1.00 92.62 68 ASN A CA 1
ATOM 544 C C . ASN A 1 68 ? 3.073 -8.978 -10.745 1.00 92.62 68 ASN A C 1
ATOM 546 O O . ASN A 1 68 ? 2.000 -9.451 -11.123 1.00 92.62 68 ASN A O 1
ATOM 550 N N . PHE A 1 69 ? 4.156 -8.954 -11.519 1.00 93.69 69 PHE A N 1
ATOM 551 C CA . PHE A 1 69 ? 4.200 -9.499 -12.872 1.00 93.69 69 PHE A CA 1
ATOM 552 C C . PHE A 1 69 ? 5.217 -10.636 -12.943 1.00 93.69 69 PHE A C 1
ATOM 554 O O . PHE A 1 69 ? 6.416 -10.394 -12.865 1.00 93.69 69 PHE A O 1
ATOM 561 N N . THR A 1 70 ? 4.705 -11.847 -13.152 1.00 89.06 70 THR A N 1
ATOM 562 C CA . THR A 1 70 ? 5.473 -13.103 -13.252 1.00 89.06 70 THR A CA 1
ATOM 563 C C . THR A 1 70 ? 5.285 -13.802 -14.609 1.00 89.06 70 THR A C 1
ATOM 565 O O . THR A 1 70 ? 5.549 -14.991 -14.759 1.00 89.06 70 THR A O 1
ATOM 568 N N . ASN A 1 71 ? 4.698 -13.100 -15.590 1.00 88.38 71 ASN A N 1
ATOM 569 C CA . ASN A 1 71 ? 4.495 -13.600 -16.951 1.00 88.38 71 ASN A CA 1
ATOM 570 C C . ASN A 1 71 ? 5.186 -12.676 -17.955 1.00 88.38 71 ASN A C 1
ATOM 572 O O . ASN A 1 71 ? 4.646 -11.640 -18.351 1.00 88.38 71 ASN A O 1
ATOM 576 N N . GLU A 1 72 ? 6.359 -13.091 -18.410 1.00 92.56 72 GLU A N 1
ATOM 577 C CA . GLU A 1 72 ? 7.230 -12.310 -19.286 1.00 92.56 72 GLU A CA 1
ATOM 578 C C . GLU A 1 72 ? 6.952 -12.527 -20.781 1.00 92.56 72 GLU A C 1
ATOM 580 O O . GLU A 1 72 ? 7.618 -11.933 -21.636 1.00 92.56 72 GLU A O 1
ATOM 585 N N . ASN A 1 73 ? 5.927 -13.314 -21.132 1.00 95.62 73 ASN A N 1
ATOM 586 C CA . ASN A 1 73 ? 5.505 -13.503 -22.527 1.00 95.62 73 ASN A CA 1
ATOM 587 C C . ASN A 1 73 ? 4.828 -12.254 -23.117 1.00 95.62 73 ASN A C 1
ATOM 589 O O . ASN A 1 73 ? 4.592 -12.179 -24.321 1.00 95.62 73 ASN A O 1
ATOM 593 N N . THR A 1 74 ? 4.513 -11.263 -22.284 1.00 96.31 74 THR A N 1
ATOM 594 C CA . THR A 1 74 ? 3.910 -9.991 -22.694 1.00 96.31 74 THR A CA 1
ATOM 595 C C . THR A 1 74 ? 4.519 -8.833 -21.914 1.00 96.31 74 THR A C 1
ATOM 597 O O . THR A 1 74 ? 4.950 -9.008 -20.777 1.00 96.31 74 THR A O 1
ATOM 600 N N . ILE A 1 75 ? 4.539 -7.635 -22.501 1.00 97.19 75 ILE A N 1
A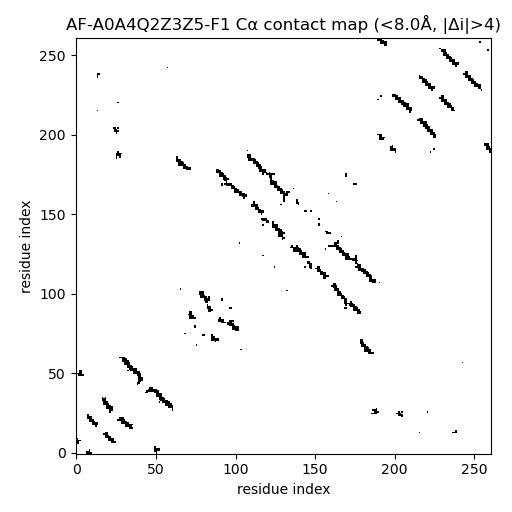TOM 601 C CA . ILE A 1 75 ? 4.837 -6.411 -21.747 1.00 97.19 75 ILE A CA 1
ATOM 602 C C . ILE A 1 75 ? 3.609 -6.067 -20.887 1.00 97.19 75 ILE A C 1
ATOM 604 O O . ILE A 1 75 ? 2.498 -6.081 -21.428 1.00 97.19 75 ILE A O 1
ATOM 608 N N . PRO A 1 76 ? 3.763 -5.759 -19.584 1.00 96.38 76 PRO A N 1
ATOM 609 C CA . PRO A 1 76 ? 2.624 -5.449 -18.728 1.00 96.38 76 PRO A CA 1
ATOM 610 C C . PRO A 1 76 ? 1.810 -4.257 -19.245 1.00 96.38 76 PRO A C 1
ATOM 612 O O . PRO A 1 76 ? 2.348 -3.316 -19.831 1.00 96.38 76 PRO A O 1
ATOM 615 N N . ALA A 1 77 ? 0.498 -4.273 -19.007 1.00 95.00 77 ALA A N 1
ATOM 616 C CA . ALA A 1 77 ? -0.387 -3.205 -19.461 1.00 95.00 77 ALA A CA 1
ATOM 617 C C . ALA A 1 77 ? 0.074 -1.827 -18.945 1.00 95.00 77 ALA A C 1
ATOM 619 O O . ALA A 1 77 ? 0.416 -1.661 -17.774 1.00 95.00 77 ALA A O 1
ATOM 620 N N . GLY A 1 78 ? 0.097 -0.832 -19.836 1.00 96.06 78 GLY A N 1
ATOM 621 C CA . GLY A 1 78 ? 0.538 0.533 -19.530 1.00 96.06 78 GLY A CA 1
ATOM 622 C C . GLY A 1 78 ? 2.058 0.731 -19.473 1.00 96.06 78 GLY A C 1
ATOM 623 O O . GLY A 1 78 ? 2.508 1.877 -19.458 1.00 96.06 78 GLY A O 1
ATOM 624 N N . TRP A 1 79 ? 2.856 -0.340 -19.479 1.00 98.00 79 TRP A N 1
ATOM 625 C CA . TRP A 1 79 ? 4.304 -0.229 -19.622 1.00 98.00 79 TRP A CA 1
ATOM 626 C C . TRP A 1 79 ? 4.680 -0.001 -21.082 1.00 98.00 79 TRP A C 1
ATOM 628 O O . TRP A 1 79 ? 4.063 -0.535 -22.004 1.00 98.00 79 TRP A O 1
ATOM 638 N N . THR A 1 80 ? 5.726 0.786 -21.297 1.00 98.00 80 THR A N 1
ATOM 639 C CA . THR A 1 80 ? 6.314 1.005 -22.618 1.00 98.00 80 THR A CA 1
ATOM 640 C C . THR A 1 80 ? 7.683 0.354 -22.686 1.00 98.00 80 THR A C 1
ATOM 642 O O . THR A 1 80 ? 8.408 0.282 -21.691 1.00 98.00 80 THR A O 1
ATOM 645 N N . SER A 1 81 ? 8.048 -0.140 -23.867 1.00 97.81 81 SER A N 1
ATOM 646 C CA . SER A 1 81 ? 9.344 -0.771 -24.076 1.00 97.81 81 SER A CA 1
ATOM 647 C C . SER A 1 81 ? 9.992 -0.324 -25.380 1.00 97.81 81 SER A C 1
ATOM 649 O O . SER A 1 81 ? 9.315 -0.045 -26.368 1.00 97.81 81 SER A O 1
ATOM 651 N N . THR A 1 82 ? 11.319 -0.274 -25.367 1.00 97.69 82 THR A N 1
ATOM 652 C CA . THR A 1 82 ? 12.165 -0.022 -26.536 1.00 97.69 82 THR A CA 1
ATOM 653 C C . THR A 1 82 ? 13.250 -1.085 -26.536 1.00 97.69 82 THR A C 1
ATOM 655 O O . THR A 1 82 ? 13.999 -1.170 -25.570 1.00 97.69 82 THR A O 1
ATOM 658 N N . GLY A 1 83 ? 13.354 -1.902 -27.588 1.00 95.38 83 GLY A N 1
ATOM 659 C CA . GLY A 1 83 ? 14.404 -2.927 -27.683 1.00 95.38 83 GLY A CA 1
ATOM 660 C C . GLY A 1 83 ? 14.321 -4.037 -26.623 1.00 95.38 83 GLY A C 1
ATOM 661 O O . GLY A 1 83 ? 15.359 -4.580 -26.242 1.00 95.38 83 GLY A O 1
ATOM 662 N N . VAL A 1 84 ? 13.113 -4.351 -26.138 1.00 96.56 84 VAL A N 1
ATOM 663 C CA . VAL A 1 84 ? 12.852 -5.424 -25.166 1.00 96.56 84 VAL A CA 1
ATOM 664 C C . VAL A 1 84 ? 12.053 -6.540 -25.839 1.00 96.56 84 VAL A C 1
ATOM 666 O O . VAL A 1 84 ? 10.979 -6.295 -26.384 1.00 96.56 84 VAL A O 1
ATOM 669 N N . GLY A 1 85 ? 12.592 -7.757 -25.815 1.00 95.69 85 GLY A N 1
ATOM 670 C CA . GLY A 1 85 ? 11.908 -8.982 -26.237 1.00 95.69 85 GLY A CA 1
ATOM 671 C C . GLY A 1 85 ? 11.124 -9.622 -25.090 1.00 95.69 85 GLY A C 1
ATOM 672 O O . GLY A 1 85 ? 11.412 -9.361 -23.924 1.00 95.69 85 GLY A O 1
ATOM 673 N N . THR A 1 86 ? 10.140 -10.454 -25.423 1.00 96.62 86 THR A N 1
ATOM 674 C CA . THR A 1 86 ? 9.303 -11.221 -24.483 1.00 96.62 86 THR A CA 1
ATOM 675 C C . THR A 1 86 ? 9.543 -12.722 -24.659 1.00 96.62 86 THR A C 1
ATOM 677 O O . THR A 1 86 ? 10.047 -13.157 -25.697 1.00 96.62 86 THR A O 1
ATOM 680 N N . GLY A 1 87 ? 9.202 -13.521 -23.649 1.00 93.00 87 GLY A N 1
ATOM 681 C CA . GLY A 1 87 ? 9.383 -14.973 -23.654 1.00 93.00 87 GLY A CA 1
ATOM 682 C C . GLY A 1 87 ? 9.399 -15.517 -22.231 1.00 93.00 87 GLY A C 1
ATOM 683 O O . GLY A 1 87 ? 8.604 -15.097 -21.399 1.00 93.00 87 GLY A O 1
ATOM 684 N N . THR A 1 88 ? 10.354 -16.395 -21.914 1.00 90.06 88 THR A N 1
ATOM 685 C CA . THR A 1 88 ? 10.577 -16.853 -20.529 1.00 90.06 88 THR A CA 1
ATOM 686 C C . THR A 1 88 ? 11.160 -15.767 -19.621 1.00 90.06 88 THR A C 1
ATOM 688 O O . THR A 1 88 ? 11.244 -15.964 -18.418 1.00 90.06 88 THR A O 1
ATOM 691 N N . GLN A 1 89 ? 11.621 -14.656 -20.198 1.00 91.44 89 GLN A N 1
ATOM 692 C CA . GLN A 1 89 ? 12.097 -13.452 -19.523 1.00 91.44 89 GLN A CA 1
ATOM 693 C C . GLN A 1 89 ? 11.948 -12.255 -20.465 1.00 91.44 89 GLN A C 1
ATOM 695 O O . GLN A 1 89 ? 11.938 -12.429 -21.689 1.00 91.44 89 GLN A O 1
ATOM 700 N N . TRP A 1 90 ? 11.935 -11.037 -19.926 1.00 94.12 90 TRP A N 1
ATOM 701 C CA . TRP A 1 90 ? 12.127 -9.847 -20.750 1.00 94.12 90 TRP A CA 1
ATOM 702 C C . TRP A 1 90 ? 13.607 -9.677 -21.082 1.00 94.12 90 TRP A C 1
ATOM 704 O O . TRP A 1 90 ? 14.436 -9.507 -20.188 1.00 94.12 90 TRP A O 1
ATOM 714 N N . SER A 1 91 ? 13.953 -9.712 -22.369 1.00 93.88 91 SER A N 1
ATOM 715 C CA . SER A 1 91 ? 15.340 -9.635 -22.841 1.00 93.88 91 SER A CA 1
ATOM 716 C C . SER A 1 91 ? 15.663 -8.257 -23.412 1.00 93.88 91 SER A C 1
ATOM 718 O O . SER A 1 91 ? 15.033 -7.824 -24.377 1.00 93.88 91 SER A O 1
ATOM 720 N N . PHE A 1 92 ? 16.681 -7.586 -22.884 1.00 94.00 92 PHE A N 1
ATOM 721 C CA . PHE A 1 92 ? 17.123 -6.275 -23.357 1.00 94.00 92 PHE A CA 1
ATOM 722 C C . PHE A 1 92 ? 18.207 -6.434 -24.426 1.00 94.00 92 PHE A C 1
ATOM 724 O O . PHE A 1 92 ? 19.254 -7.024 -24.163 1.00 94.00 92 PHE A O 1
ATOM 731 N N . ALA A 1 93 ? 17.970 -5.903 -25.629 1.00 90.75 93 ALA A N 1
ATOM 732 C CA . ALA A 1 93 ? 18.833 -6.151 -26.787 1.00 90.75 93 ALA A CA 1
ATOM 733 C C . ALA A 1 93 ? 20.187 -5.414 -26.748 1.00 90.75 93 ALA A C 1
ATOM 735 O O . ALA A 1 93 ? 21.147 -5.878 -27.357 1.00 90.75 93 ALA A O 1
ATOM 736 N N . ASN A 1 94 ? 20.262 -4.248 -26.095 1.00 90.50 94 ASN A N 1
ATOM 737 C CA . ASN A 1 94 ? 21.460 -3.399 -26.023 1.00 90.50 94 ASN A CA 1
ATOM 738 C C . ASN A 1 94 ? 21.321 -2.315 -24.929 1.00 90.50 94 ASN A C 1
ATOM 740 O O . ASN A 1 94 ? 20.276 -2.199 -24.293 1.00 90.50 94 ASN A O 1
ATOM 744 N N . ALA A 1 95 ? 22.349 -1.476 -24.759 1.00 91.56 95 ALA A N 1
ATOM 745 C CA . ALA A 1 95 ? 22.403 -0.406 -23.750 1.00 91.56 95 ALA A CA 1
ATOM 746 C C . ALA A 1 95 ? 21.305 0.667 -23.886 1.00 91.56 95 ALA A C 1
ATOM 748 O O . ALA A 1 95 ? 21.009 1.378 -22.928 1.00 91.56 95 ALA A O 1
ATOM 749 N N . SER A 1 96 ? 20.723 0.823 -25.078 1.00 93.12 96 SER A N 1
ATOM 750 C CA . SER A 1 96 ? 19.638 1.775 -25.338 1.00 93.12 96 SER A CA 1
ATOM 751 C C . SER A 1 96 ? 18.253 1.165 -25.118 1.00 93.12 96 SER A C 1
ATOM 753 O O . SER A 1 96 ? 17.255 1.885 -25.193 1.00 93.12 96 SER A O 1
ATOM 755 N N . ALA A 1 97 ? 18.170 -0.143 -24.851 1.00 96.31 97 ALA A N 1
ATOM 756 C CA . ALA A 1 97 ? 16.912 -0.796 -24.540 1.00 96.31 97 ALA A CA 1
ATOM 757 C C . ALA A 1 97 ? 16.361 -0.305 -23.196 1.00 96.31 97 ALA A C 1
ATOM 759 O O . ALA A 1 97 ? 17.106 -0.030 -22.253 1.00 96.31 97 ALA A O 1
ATOM 760 N N . SER A 1 98 ? 15.039 -0.200 -23.097 1.00 97.19 98 SER A N 1
ATOM 761 C CA . SER A 1 98 ? 14.387 0.246 -21.871 1.00 97.19 98 SER A CA 1
ATOM 762 C C . SER A 1 98 ? 13.008 -0.364 -21.691 1.00 97.19 98 SER A C 1
ATOM 764 O O . SER A 1 98 ? 12.295 -0.611 -22.663 1.00 97.19 98 SER A O 1
ATOM 766 N N . LEU A 1 99 ? 12.633 -0.549 -20.431 1.00 98.12 99 LEU A N 1
ATOM 767 C CA . LEU A 1 99 ? 11.294 -0.917 -19.996 1.00 98.12 99 LEU A CA 1
ATOM 768 C C . LEU A 1 99 ? 10.845 0.134 -18.973 1.00 98.12 99 LEU A C 1
ATOM 770 O O . LEU A 1 99 ? 11.524 0.348 -17.967 1.00 98.12 99 LEU A O 1
ATOM 774 N N . THR A 1 100 ? 9.763 0.857 -19.264 1.00 98.50 100 THR A N 1
ATOM 775 C CA . THR A 1 100 ? 9.308 2.010 -18.471 1.00 98.50 100 THR A CA 1
ATOM 776 C C . THR A 1 100 ? 7.872 1.814 -18.008 1.00 98.50 100 THR A C 1
ATOM 778 O O . THR A 1 100 ? 6.986 1.529 -18.810 1.00 98.50 100 THR A O 1
ATOM 781 N N . SER A 1 101 ? 7.633 2.013 -16.716 1.00 98.31 101 SER A N 1
ATOM 782 C CA . SER A 1 101 ? 6.321 1.844 -16.102 1.00 98.31 101 SER A CA 1
ATOM 783 C C . SER A 1 101 ? 5.401 3.060 -16.307 1.00 98.31 101 SER A C 1
ATOM 785 O O . SER A 1 101 ? 5.883 4.186 -16.529 1.00 98.31 101 SER A O 1
ATOM 787 N N . PRO A 1 102 ? 4.072 2.893 -16.170 1.00 97.44 102 PRO A N 1
ATOM 788 C CA . PRO A 1 102 ? 3.175 4.017 -15.916 1.00 97.44 102 PRO A CA 1
ATOM 789 C C . PRO A 1 102 ? 3.427 4.601 -14.514 1.00 97.44 102 PRO A C 1
ATOM 791 O O . PRO A 1 102 ? 4.237 4.069 -13.747 1.00 97.44 102 PRO A O 1
ATOM 794 N N . ALA A 1 103 ? 2.756 5.710 -14.198 1.00 96.06 103 ALA A N 1
ATOM 795 C CA . ALA A 1 103 ? 2.670 6.215 -12.830 1.00 96.06 103 ALA A CA 1
ATOM 796 C C . ALA A 1 103 ? 1.801 5.286 -11.984 1.00 96.06 103 ALA A C 1
ATOM 798 O O . ALA A 1 103 ? 0.684 4.953 -12.375 1.00 96.06 103 ALA A O 1
ATOM 799 N N . TYR A 1 104 ? 2.335 4.883 -10.837 1.00 94.81 104 TYR A N 1
ATOM 800 C CA . TYR A 1 104 ? 1.603 4.161 -9.809 1.00 94.81 104 TYR A CA 1
ATOM 801 C C . TYR A 1 104 ? 1.268 5.105 -8.669 1.00 94.81 104 TYR A C 1
ATOM 803 O O . TYR A 1 104 ? 2.158 5.801 -8.181 1.00 94.81 104 TYR A O 1
ATOM 811 N N . ASP A 1 105 ? -0.000 5.107 -8.268 1.00 90.25 105 ASP A N 1
ATOM 812 C CA . ASP A 1 105 ? -0.504 5.863 -7.127 1.00 90.25 105 ASP A CA 1
ATOM 813 C C . ASP A 1 105 ? -0.057 5.210 -5.812 1.00 90.25 105 ASP A C 1
ATOM 815 O O . ASP A 1 105 ? -0.228 4.010 -5.586 1.00 90.25 105 ASP A O 1
ATOM 819 N N . LEU A 1 106 ? 0.543 6.023 -4.954 1.00 87.81 106 LEU A N 1
ATOM 820 C CA . LEU A 1 106 ? 1.063 5.666 -3.645 1.00 87.81 106 LEU A CA 1
ATOM 821 C C . LEU A 1 106 ? 0.329 6.388 -2.511 1.00 87.81 106 LEU A C 1
ATOM 823 O O . LEU A 1 106 ? 0.743 6.236 -1.368 1.00 87.81 106 LEU A O 1
ATOM 827 N N . THR A 1 107 ? -0.764 7.116 -2.771 1.00 82.19 107 THR A N 1
ATOM 828 C CA . THR A 1 107 ? -1.554 7.812 -1.734 1.00 82.19 107 THR A CA 1
ATOM 829 C C . THR A 1 107 ? -1.934 6.897 -0.564 1.00 82.19 107 THR A C 1
ATOM 831 O O . THR A 1 107 ? -2.034 7.344 0.570 1.00 82.19 107 THR A O 1
ATOM 834 N N . LYS A 1 108 ? -2.094 5.591 -0.807 1.00 81.19 108 LYS A N 1
ATOM 835 C CA . LYS A 1 108 ? -2.440 4.604 0.228 1.00 81.19 108 LYS A CA 1
ATOM 836 C C . LYS A 1 108 ? -1.270 3.755 0.727 1.00 81.19 108 LYS A C 1
ATOM 838 O O . LYS A 1 108 ? -1.507 2.805 1.468 1.00 81.19 108 LYS A O 1
ATOM 843 N N . HIS A 1 109 ? -0.035 4.030 0.310 1.00 85.38 109 HIS A N 1
ATOM 844 C CA . HIS A 1 109 ? 1.110 3.153 0.555 1.00 85.38 109 HIS A CA 1
ATOM 845 C C . HIS A 1 109 ? 2.333 3.912 1.084 1.00 85.38 109 HIS A C 1
ATOM 847 O O . HIS A 1 109 ? 2.698 4.980 0.605 1.00 85.38 109 HIS A O 1
ATOM 853 N N . SER A 1 110 ? 3.032 3.326 2.053 1.00 81.69 110 SER A N 1
ATOM 854 C CA . SER A 1 110 ? 4.382 3.728 2.477 1.00 81.69 110 SER A CA 1
ATOM 855 C C . SER A 1 110 ? 5.337 2.539 2.429 1.00 81.69 110 SER A C 1
ATOM 857 O O . SER A 1 110 ? 4.943 1.431 2.075 1.00 81.69 110 SER A O 1
ATOM 859 N N . ASN A 1 111 ? 6.617 2.775 2.740 1.00 83.88 111 ASN A N 1
ATOM 860 C CA . ASN A 1 111 ? 7.661 1.744 2.756 1.00 83.88 111 ASN A CA 1
ATOM 861 C C . ASN A 1 111 ? 7.676 0.887 1.483 1.00 83.88 111 ASN A C 1
ATOM 863 O O . ASN A 1 111 ? 7.755 -0.338 1.531 1.00 83.88 111 ASN A O 1
ATOM 867 N N . VAL A 1 112 ? 7.550 1.555 0.339 1.00 91.00 112 VAL A N 1
ATOM 868 C CA . VAL A 1 112 ? 7.362 0.901 -0.950 1.00 91.00 112 VAL A CA 1
ATOM 869 C C . VAL A 1 112 ? 8.641 0.173 -1.361 1.00 91.00 112 VAL A C 1
ATOM 871 O O . VAL A 1 112 ? 9.723 0.756 -1.314 1.00 91.00 112 VAL A O 1
ATOM 874 N N . ILE A 1 113 ? 8.541 -1.090 -1.772 1.00 92.69 113 ILE A N 1
ATOM 875 C CA . ILE A 1 113 ? 9.673 -1.923 -2.192 1.00 92.69 113 ILE A CA 1
ATOM 876 C C . ILE A 1 113 ? 9.474 -2.339 -3.644 1.00 92.69 113 ILE A C 1
ATOM 878 O O . ILE A 1 113 ? 8.477 -2.973 -3.980 1.00 92.69 113 ILE A O 1
ATOM 882 N N . PHE A 1 114 ? 10.448 -2.022 -4.494 1.00 95.38 114 PHE A N 1
ATOM 883 C CA . PHE A 1 114 ? 10.519 -2.543 -5.857 1.00 95.38 114 PHE A CA 1
ATOM 884 C C . PHE A 1 114 ? 11.428 -3.770 -5.870 1.00 95.38 114 PHE A C 1
ATOM 886 O O . PHE A 1 114 ? 12.581 -3.683 -5.431 1.00 95.38 114 PHE A O 1
ATOM 893 N N . GLY A 1 115 ? 10.920 -4.892 -6.371 1.00 93.00 115 GLY A N 1
ATOM 894 C CA . GLY A 1 115 ? 11.662 -6.141 -6.496 1.00 93.00 115 GLY A CA 1
ATOM 895 C C . GLY A 1 115 ? 11.605 -6.721 -7.903 1.00 93.00 115 GLY A C 1
ATOM 896 O O . GLY A 1 115 ? 10.707 -6.396 -8.677 1.00 93.00 115 GLY A O 1
ATOM 897 N N . TYR A 1 116 ? 12.626 -7.501 -8.254 1.00 93.06 116 TYR A N 1
ATOM 898 C CA . TYR A 1 116 ? 12.771 -8.149 -9.557 1.00 93.06 116 TYR A CA 1
ATOM 899 C C . TYR A 1 116 ? 13.867 -9.215 -9.558 1.00 93.06 116 TYR A C 1
ATOM 901 O O . TYR A 1 116 ? 14.822 -9.153 -8.780 1.00 93.06 116 TYR A O 1
ATOM 909 N N . MET A 1 117 ? 13.811 -10.136 -10.514 1.00 89.56 117 MET A N 1
ATOM 910 C CA . MET A 1 117 ? 14.871 -11.103 -10.788 1.00 89.56 117 MET A CA 1
ATOM 911 C C . MET A 1 117 ? 15.651 -10.736 -12.054 1.00 89.56 117 MET A C 1
ATOM 913 O O . MET A 1 117 ? 15.099 -10.234 -13.030 1.00 89.56 117 MET A O 1
ATOM 917 N N . SER A 1 118 ? 16.963 -10.984 -12.040 1.00 86.38 118 SER A N 1
ATOM 918 C CA . SER A 1 118 ? 17.835 -10.860 -13.216 1.00 86.38 118 SER A CA 1
ATOM 919 C C . SER A 1 118 ? 18.606 -12.177 -13.396 1.00 86.38 118 SER A C 1
ATOM 921 O O . SER A 1 118 ? 19.643 -12.353 -12.754 1.00 86.38 118 SER A O 1
ATOM 923 N N . PRO A 1 119 ? 18.107 -13.132 -14.201 1.00 69.81 119 PRO A N 1
ATOM 924 C CA . PRO A 1 119 ? 18.457 -14.558 -14.113 1.00 69.81 119 PRO A CA 1
ATOM 925 C C . PRO A 1 119 ? 19.864 -14.959 -14.596 1.00 69.81 119 PRO A C 1
ATOM 927 O O . PRO A 1 119 ? 20.126 -16.146 -14.778 1.00 69.81 119 PRO A O 1
ATOM 930 N N . GLY A 1 120 ? 20.804 -14.029 -14.796 1.00 64.69 120 GLY A N 1
ATOM 931 C CA . GLY A 1 120 ? 22.193 -14.411 -15.054 1.00 64.69 120 GLY A CA 1
ATOM 932 C C . GLY A 1 120 ? 23.032 -13.427 -15.861 1.00 64.69 120 GLY A C 1
ATOM 933 O O . GLY A 1 120 ? 22.777 -12.226 -15.898 1.00 64.69 120 GLY A O 1
ATOM 934 N N . SER A 1 121 ? 24.096 -13.981 -16.453 1.00 63.97 121 SER A N 1
ATOM 935 C CA . SER A 1 121 ? 25.225 -13.275 -17.064 1.00 63.97 121 SER A CA 1
ATOM 936 C C . SER A 1 121 ? 24.806 -12.299 -18.161 1.00 63.97 121 SER A C 1
ATOM 938 O O . SER A 1 121 ? 24.089 -12.665 -19.089 1.00 63.97 121 SER A O 1
ATOM 940 N N . GLY A 1 122 ? 25.318 -11.076 -18.089 1.00 76.25 122 GLY A N 1
ATOM 941 C CA . GLY A 1 122 ? 24.986 -10.012 -19.025 1.00 76.25 122 GLY A CA 1
ATOM 942 C C . GLY A 1 122 ? 25.323 -8.649 -18.441 1.00 76.25 122 GLY A C 1
ATOM 943 O O . GLY A 1 122 ? 26.071 -8.541 -17.468 1.00 76.25 122 GLY A O 1
ATOM 944 N N . SER A 1 123 ? 24.769 -7.597 -19.038 1.00 83.06 123 SER A N 1
ATOM 945 C CA . SER A 1 123 ? 24.826 -6.261 -18.444 1.00 83.06 123 SER A CA 1
ATOM 946 C C . SER A 1 123 ? 24.019 -6.205 -17.153 1.00 83.06 123 SER A C 1
ATOM 948 O O . SER A 1 123 ? 22.948 -6.799 -17.037 1.00 83.06 123 SER A O 1
ATOM 950 N N . VAL A 1 124 ? 24.513 -5.424 -16.202 1.00 90.19 124 VAL A N 1
ATOM 951 C CA . VAL A 1 124 ? 23.750 -5.045 -15.016 1.00 90.19 124 VAL A CA 1
ATOM 952 C C . VAL A 1 124 ? 22.551 -4.191 -15.438 1.00 90.19 124 VAL A C 1
ATOM 954 O O . VAL A 1 124 ? 22.654 -3.373 -16.356 1.00 90.19 124 VAL A O 1
ATOM 957 N N . LEU A 1 125 ? 21.407 -4.381 -14.783 1.00 92.88 125 LEU A N 1
ATOM 958 C CA . LEU A 1 125 ? 20.222 -3.559 -14.997 1.00 92.88 125 LEU A CA 1
ATOM 959 C C . LEU A 1 125 ? 20.233 -2.378 -14.036 1.00 92.88 125 LEU A C 1
ATOM 961 O O . LEU A 1 125 ? 20.292 -2.552 -12.824 1.00 92.88 125 LEU A O 1
ATOM 965 N N . ARG A 1 126 ? 20.117 -1.169 -14.573 1.00 94.94 126 ARG A N 1
ATOM 966 C CA . ARG A 1 126 ? 19.867 0.038 -13.794 1.00 94.94 126 ARG A CA 1
ATOM 967 C C . ARG A 1 126 ? 18.377 0.296 -13.706 1.00 94.94 126 ARG A C 1
ATOM 969 O O . ARG A 1 126 ? 17.733 0.526 -14.731 1.00 94.94 126 ARG A O 1
ATOM 976 N N . VAL A 1 127 ? 17.863 0.356 -12.485 1.00 97.06 127 VAL A N 1
ATOM 977 C CA . VAL A 1 127 ? 16.528 0.878 -12.191 1.00 97.06 127 VAL A CA 1
ATOM 978 C C . VAL A 1 127 ? 16.668 2.343 -11.807 1.00 97.06 127 VAL A C 1
ATOM 980 O O . VAL A 1 127 ? 17.444 2.694 -10.918 1.00 97.06 127 VAL A O 1
ATOM 983 N N . ARG A 1 128 ? 15.924 3.213 -12.485 1.00 97.75 128 ARG A N 1
ATOM 984 C CA . ARG A 1 128 ? 15.769 4.625 -12.132 1.00 97.75 128 ARG A CA 1
ATOM 985 C C . ARG A 1 128 ? 14.344 4.895 -11.691 1.00 97.75 128 ARG A C 1
ATOM 987 O O . ARG A 1 128 ? 13.402 4.386 -12.298 1.00 97.75 128 ARG A O 1
ATOM 994 N N . VAL A 1 129 ? 14.210 5.741 -10.681 1.00 97.75 129 VAL A N 1
ATOM 995 C CA . VAL A 1 129 ? 12.937 6.137 -10.085 1.00 97.75 129 VAL A CA 1
ATOM 996 C C . VAL A 1 129 ? 12.621 7.576 -10.454 1.00 97.75 129 VAL A C 1
ATOM 998 O O . VAL A 1 129 ? 13.491 8.452 -10.430 1.00 97.75 129 VAL A O 1
ATOM 1001 N N . SER A 1 130 ? 11.354 7.810 -10.765 1.00 96.19 130 SER A N 1
ATOM 1002 C CA . SER A 1 130 ? 10.772 9.135 -10.925 1.00 96.19 130 SER A CA 1
ATOM 1003 C C . SER A 1 130 ? 9.584 9.293 -9.980 1.00 96.19 130 SER A C 1
ATOM 1005 O O . SER A 1 130 ? 8.746 8.397 -9.884 1.00 96.19 130 SER A O 1
ATOM 1007 N N . THR A 1 131 ? 9.501 10.441 -9.310 1.00 94.31 131 THR A N 1
ATOM 1008 C CA . THR A 1 131 ? 8.360 10.851 -8.467 1.00 94.31 131 THR A CA 1
ATOM 1009 C C . THR A 1 131 ? 7.590 12.036 -9.072 1.00 94.31 131 THR A C 1
ATOM 1011 O O . THR A 1 131 ? 6.578 12.479 -8.538 1.00 94.31 131 THR A O 1
ATOM 1014 N N . ASP A 1 132 ? 8.018 12.508 -10.247 1.00 92.38 132 ASP A N 1
ATOM 1015 C CA . ASP A 1 132 ? 7.491 13.663 -10.986 1.00 92.38 132 ASP A CA 1
ATOM 1016 C C . ASP A 1 132 ? 6.889 13.255 -12.346 1.00 92.38 132 ASP A C 1
ATOM 1018 O O . ASP A 1 132 ? 7.007 13.953 -13.353 1.00 92.38 132 ASP A O 1
ATOM 1022 N N . ASN A 1 133 ? 6.249 12.082 -12.382 1.00 91.38 133 ASN A N 1
ATOM 1023 C CA . ASN A 1 133 ? 5.613 11.503 -13.570 1.00 91.38 133 ASN A CA 1
ATOM 1024 C C . ASN A 1 133 ? 6.548 11.330 -14.792 1.00 91.38 133 ASN A C 1
ATOM 1026 O O . ASN A 1 133 ? 6.108 11.291 -15.942 1.00 91.38 133 ASN A O 1
ATOM 1030 N N . GLY A 1 134 ? 7.843 11.146 -14.558 1.00 92.94 134 GLY A N 1
ATOM 1031 C CA . GLY A 1 134 ? 8.847 10.867 -15.584 1.00 92.94 134 GLY A CA 1
ATOM 1032 C C . GLY A 1 134 ? 9.539 12.105 -16.147 1.00 92.94 134 GLY A C 1
ATOM 1033 O O . GLY A 1 134 ? 10.315 11.947 -17.096 1.00 92.94 134 GLY A O 1
ATOM 1034 N N . ALA A 1 135 ? 9.291 13.297 -15.588 1.00 93.75 135 ALA A N 1
ATOM 1035 C CA . ALA A 1 135 ? 10.007 14.518 -15.960 1.00 93.75 135 ALA A CA 1
ATOM 1036 C C . ALA A 1 135 ? 11.501 14.421 -15.603 1.00 93.75 135 ALA A C 1
ATOM 1038 O O . ALA A 1 135 ? 12.354 14.820 -16.399 1.00 93.75 135 ALA A O 1
ATOM 1039 N N . SER A 1 136 ? 11.834 13.798 -14.470 1.00 94.06 136 SER A N 1
ATOM 1040 C CA . SER A 1 136 ? 13.196 13.440 -14.077 1.00 94.06 136 SER A CA 1
ATOM 1041 C C . SER A 1 136 ? 13.283 11.993 -13.585 1.00 94.06 136 SER A C 1
ATOM 1043 O O . SER A 1 136 ? 12.308 11.398 -13.141 1.00 94.06 136 SER A O 1
ATOM 1045 N N . TRP A 1 137 ? 14.478 11.402 -13.673 1.00 95.62 137 TRP A N 1
ATOM 1046 C CA . TRP A 1 137 ? 14.751 10.000 -13.309 1.00 95.62 137 TRP A CA 1
ATOM 1047 C C . TRP A 1 137 ? 15.855 9.893 -12.252 1.00 95.62 137 TRP A C 1
ATOM 1049 O O . TRP A 1 137 ? 16.642 8.946 -12.243 1.00 95.62 137 TRP A O 1
ATOM 1059 N N . ASN A 1 138 ? 15.944 10.925 -11.412 1.00 92.81 138 ASN A N 1
ATOM 1060 C CA . ASN A 1 138 ? 17.044 11.137 -10.475 1.00 92.81 138 ASN A CA 1
ATOM 1061 C C . ASN A 1 138 ? 16.608 11.013 -9.008 1.00 92.81 138 ASN A C 1
ATOM 1063 O O . ASN A 1 138 ? 17.446 11.198 -8.132 1.00 92.81 138 ASN A O 1
ATOM 1067 N N . ALA A 1 139 ? 15.333 10.702 -8.732 1.00 92.62 139 ALA A N 1
ATOM 1068 C CA . ALA A 1 139 ? 14.825 10.579 -7.362 1.00 92.62 139 ALA A CA 1
ATOM 1069 C C . ALA A 1 139 ? 15.570 9.481 -6.587 1.00 92.62 139 ALA A C 1
ATOM 1071 O O . ALA A 1 139 ? 15.946 9.651 -5.431 1.00 92.62 139 ALA A O 1
ATOM 1072 N N . GLN A 1 140 ? 15.832 8.364 -7.263 1.00 96.75 140 GLN A N 1
ATOM 1073 C CA . GLN A 1 140 ? 16.673 7.278 -6.786 1.00 96.75 140 GLN A CA 1
ATOM 1074 C C . GLN A 1 140 ? 17.109 6.447 -7.990 1.00 96.75 140 GLN A C 1
ATOM 1076 O O . GLN A 1 140 ? 16.406 6.372 -9.000 1.00 96.75 140 GLN A O 1
ATOM 1081 N N . TRP A 1 141 ? 18.249 5.782 -7.884 1.00 96.12 141 TRP A N 1
ATOM 1082 C CA . TRP A 1 141 ? 18.611 4.724 -8.812 1.00 96.12 141 TRP A CA 1
ATOM 1083 C C . TRP A 1 141 ? 19.456 3.676 -8.107 1.00 96.12 141 TRP A C 1
ATOM 1085 O O . TRP A 1 141 ? 20.075 3.938 -7.072 1.00 96.12 141 TRP A O 1
ATOM 1095 N N . TRP A 1 142 ? 19.454 2.477 -8.665 1.00 95.12 142 TRP A N 1
ATOM 1096 C CA . TRP A 1 142 ? 20.356 1.413 -8.266 1.00 95.12 142 TRP A CA 1
ATOM 1097 C C . TRP A 1 142 ? 20.591 0.478 -9.438 1.00 95.12 142 TRP A C 1
ATOM 1099 O O . TRP A 1 142 ? 19.807 0.406 -10.385 1.00 95.12 142 TRP A O 1
ATOM 1109 N N . ASP A 1 143 ? 21.697 -0.230 -9.331 1.00 93.31 143 ASP A N 1
ATOM 1110 C CA . ASP A 1 143 ? 22.121 -1.246 -10.268 1.00 93.31 143 ASP A CA 1
ATOM 1111 C C . ASP A 1 143 ? 21.817 -2.624 -9.667 1.00 93.31 143 ASP A C 1
ATOM 1113 O O . ASP A 1 143 ? 21.917 -2.812 -8.449 1.00 93.31 143 ASP A O 1
ATOM 1117 N N . SER A 1 144 ? 21.400 -3.571 -10.504 1.00 89.94 144 SER A N 1
ATOM 1118 C CA . SER A 1 144 ? 21.233 -4.966 -10.111 1.00 89.94 144 SER A CA 1
ATOM 1119 C C . SER A 1 144 ? 22.572 -5.549 -9.667 1.00 89.94 144 SER A C 1
ATOM 1121 O O . SER A 1 144 ? 23.641 -5.154 -10.139 1.00 89.94 144 SER A O 1
ATOM 1123 N N . ILE A 1 145 ? 22.530 -6.523 -8.766 1.00 82.62 145 ILE A N 1
ATOM 1124 C CA . ILE A 1 145 ? 23.733 -7.259 -8.380 1.00 82.62 145 ILE A CA 1
ATOM 1125 C C . ILE A 1 145 ? 24.144 -8.159 -9.554 1.00 82.62 145 ILE A C 1
ATOM 1127 O O . ILE A 1 145 ? 23.296 -8.746 -10.230 1.00 82.62 145 ILE A O 1
ATOM 1131 N N . ALA A 1 146 ? 25.448 -8.258 -9.818 1.00 71.62 146 ALA A N 1
ATOM 1132 C CA . ALA A 1 146 ? 25.974 -9.226 -10.772 1.00 71.62 146 ALA A CA 1
ATOM 1133 C C . ALA A 1 146 ? 25.787 -10.642 -10.201 1.00 71.62 146 ALA A C 1
ATOM 1135 O O . ALA A 1 146 ? 26.284 -10.918 -9.113 1.00 71.62 146 ALA A O 1
ATOM 1136 N N . SER A 1 147 ? 25.079 -11.517 -10.924 1.00 70.31 147 SER A N 1
ATOM 1137 C CA . SER A 1 147 ? 24.715 -12.870 -10.465 1.00 70.31 147 SER A CA 1
ATOM 1138 C C . SER A 1 147 ? 23.901 -12.851 -9.157 1.00 70.31 147 SER A C 1
ATOM 1140 O O . SER A 1 147 ? 24.424 -13.229 -8.107 1.00 70.31 147 SER A O 1
ATOM 1142 N N . PRO A 1 148 ? 22.646 -12.362 -9.179 1.00 64.88 148 PRO A N 1
ATOM 1143 C CA . PRO A 1 148 ? 21.857 -12.208 -7.960 1.00 64.88 148 PRO A CA 1
ATOM 1144 C C . PRO A 1 148 ? 21.594 -13.562 -7.275 1.00 64.88 148 PRO A C 1
ATOM 1146 O O . PRO A 1 148 ? 21.570 -14.598 -7.946 1.00 64.88 148 PRO A O 1
ATOM 1149 N N . PRO A 1 149 ? 21.380 -13.562 -5.948 1.00 62.94 149 PRO A N 1
ATOM 1150 C CA . PRO A 1 149 ? 20.954 -14.753 -5.220 1.00 62.94 149 PRO A CA 1
ATOM 1151 C C . PRO A 1 149 ? 19.577 -15.235 -5.702 1.00 62.94 149 PRO A C 1
ATOM 1153 O O . PRO A 1 149 ? 18.849 -14.493 -6.365 1.00 62.94 149 PRO A O 1
ATOM 1156 N N . GLU A 1 150 ? 19.195 -16.453 -5.306 1.00 57.16 150 GLU A N 1
ATOM 1157 C CA . GLU A 1 150 ? 17.869 -17.035 -5.586 1.00 57.16 150 GLU A CA 1
ATOM 1158 C C . GLU A 1 150 ? 16.709 -16.107 -5.165 1.00 57.16 150 GLU A C 1
ATOM 1160 O O . GLU A 1 150 ? 15.664 -16.108 -5.806 1.00 57.16 150 GLU A O 1
ATOM 1165 N N . ASP A 1 151 ? 16.925 -15.250 -4.159 1.00 55.91 151 ASP A N 1
ATOM 1166 C CA . ASP A 1 151 ? 15.930 -14.316 -3.609 1.00 55.91 151 ASP A CA 1
ATOM 1167 C C . ASP A 1 151 ? 15.730 -13.015 -4.428 1.00 55.91 151 ASP A C 1
ATOM 1169 O O . ASP A 1 151 ? 14.925 -12.161 -4.050 1.00 55.91 151 ASP A O 1
ATOM 1173 N N . GLY A 1 152 ? 16.458 -12.826 -5.535 1.00 78.44 152 GLY A N 1
ATOM 1174 C CA . GLY A 1 152 ? 16.296 -11.674 -6.432 1.00 78.44 152 GLY A CA 1
ATOM 1175 C C . GLY A 1 152 ? 16.860 -10.338 -5.912 1.00 78.44 152 GLY A C 1
ATOM 1176 O O . GLY A 1 152 ? 17.558 -10.253 -4.901 1.00 78.44 152 GLY A O 1
ATOM 1177 N N . ASN A 1 153 ? 16.601 -9.258 -6.655 1.00 88.19 153 ASN A N 1
ATOM 1178 C CA . ASN A 1 153 ? 16.974 -7.884 -6.312 1.00 88.19 153 ASN A CA 1
ATOM 1179 C C . ASN A 1 153 ? 15.768 -7.162 -5.705 1.00 88.19 153 ASN A C 1
ATOM 1181 O O . ASN A 1 153 ? 14.695 -7.156 -6.298 1.00 88.19 153 ASN A O 1
ATOM 1185 N N . GLN A 1 154 ? 15.953 -6.465 -4.585 1.00 90.94 154 GLN A N 1
ATOM 1186 C CA . GLN A 1 154 ? 14.901 -5.646 -3.979 1.00 90.94 154 GLN A CA 1
ATOM 1187 C C . GLN A 1 154 ? 15.457 -4.357 -3.384 1.00 90.94 154 GLN A C 1
ATOM 1189 O O . GLN A 1 154 ? 16.580 -4.318 -2.869 1.00 90.94 154 GLN A O 1
ATOM 1194 N N . LYS A 1 155 ? 14.668 -3.283 -3.444 1.00 93.81 155 LYS A N 1
ATOM 1195 C CA . LYS A 1 155 ? 15.061 -1.984 -2.900 1.00 93.81 155 LYS A CA 1
ATOM 1196 C C . LYS A 1 155 ? 13.872 -1.233 -2.320 1.00 93.81 155 LYS A C 1
ATOM 1198 O O . LYS A 1 155 ? 12.845 -1.094 -2.978 1.00 93.81 155 LYS A O 1
ATOM 1203 N N . LEU A 1 156 ? 14.057 -0.698 -1.110 1.00 93.31 156 LEU A N 1
ATOM 1204 C CA . LEU A 1 156 ? 13.176 0.327 -0.558 1.00 93.31 156 LEU A CA 1
ATOM 1205 C C . LEU A 1 156 ? 13.264 1.583 -1.433 1.00 93.31 156 LEU A C 1
ATOM 1207 O O . LEU A 1 156 ? 14.354 2.134 -1.641 1.00 93.31 156 LEU A O 1
ATOM 1211 N N . VAL A 1 157 ? 12.116 2.014 -1.935 1.00 94.75 157 VAL A N 1
ATOM 1212 C CA . VAL A 1 157 ? 11.978 3.140 -2.845 1.00 94.75 157 VAL A CA 1
ATOM 1213 C C . VAL A 1 157 ? 11.897 4.432 -2.040 1.00 94.75 157 VAL A C 1
ATOM 1215 O O . VAL A 1 157 ? 11.054 4.582 -1.157 1.00 94.75 157 VAL A O 1
ATOM 1218 N N . ALA A 1 158 ? 12.779 5.379 -2.347 1.00 87.25 158 ALA A N 1
ATOM 1219 C CA . ALA A 1 158 ? 12.711 6.726 -1.801 1.00 87.25 158 ALA A CA 1
ATOM 1220 C C . ALA A 1 158 ? 11.614 7.501 -2.540 1.00 87.25 158 ALA A C 1
ATOM 1222 O O . ALA A 1 158 ? 11.793 7.904 -3.690 1.00 87.25 158 ALA A O 1
ATOM 1223 N N . VAL A 1 159 ? 10.466 7.681 -1.888 1.00 81.00 159 VAL A N 1
ATOM 1224 C CA . VAL A 1 159 ? 9.308 8.367 -2.467 1.00 81.00 159 VAL A CA 1
ATOM 1225 C C . VAL A 1 159 ? 9.183 9.761 -1.856 1.00 81.00 159 VAL A C 1
ATOM 1227 O O . VAL A 1 159 ? 9.075 9.912 -0.641 1.00 81.00 159 VAL A O 1
ATOM 1230 N N . SER A 1 160 ? 9.182 10.784 -2.709 1.00 75.25 160 SER A N 1
ATOM 1231 C CA . SER A 1 160 ? 8.840 12.167 -2.379 1.00 75.25 160 SER A CA 1
ATOM 1232 C C . SER A 1 160 ? 7.534 12.538 -3.091 1.00 75.25 160 SER A C 1
ATOM 1234 O O . SER A 1 160 ? 7.546 13.097 -4.183 1.00 75.25 160 SER A O 1
ATOM 1236 N N . GLY A 1 161 ? 6.396 12.160 -2.505 1.00 81.75 161 GLY A N 1
ATOM 1237 C CA . GLY A 1 161 ? 5.060 12.414 -3.055 1.00 81.75 161 GLY A CA 1
ATOM 1238 C C . GLY A 1 161 ? 4.173 11.170 -3.079 1.00 81.75 161 GLY A C 1
ATOM 1239 O O . GLY A 1 161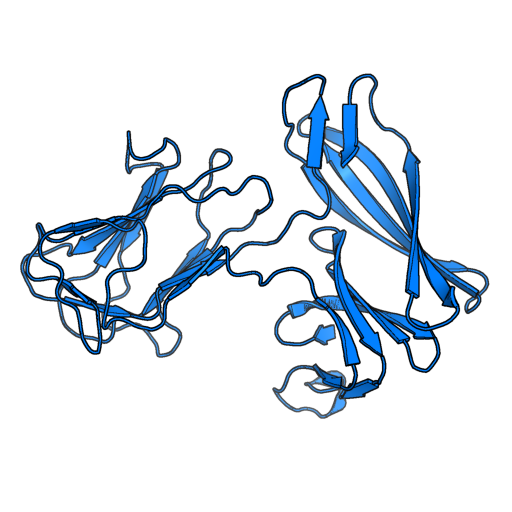 ? 4.463 10.182 -2.412 1.00 81.75 161 GLY A O 1
ATOM 1240 N N . ASN A 1 162 ? 3.107 11.227 -3.877 1.00 87.19 162 ASN A N 1
ATOM 1241 C CA . ASN A 1 162 ? 2.052 10.207 -3.907 1.00 87.19 162 ASN A CA 1
ATOM 1242 C C . ASN A 1 162 ? 2.092 9.336 -5.166 1.00 87.19 162 ASN A C 1
ATOM 1244 O O . ASN A 1 162 ? 1.123 8.662 -5.482 1.00 87.19 162 ASN A O 1
ATOM 1248 N N . GLN A 1 163 ? 3.178 9.367 -5.936 1.00 92.62 163 GLN A N 1
ATOM 1249 C CA . GLN A 1 163 ? 3.297 8.521 -7.116 1.00 92.62 163 GLN A CA 1
ATOM 1250 C C . GLN A 1 163 ? 4.732 8.093 -7.372 1.00 92.62 163 GLN A C 1
ATOM 1252 O O . GLN A 1 163 ? 5.685 8.754 -6.948 1.00 92.62 163 GLN A O 1
ATOM 1257 N N . VAL A 1 164 ? 4.879 7.020 -8.142 1.00 96.44 164 VAL A N 1
ATOM 1258 C CA . VAL A 1 164 ? 6.185 6.546 -8.587 1.00 96.44 164 VAL A CA 1
ATOM 1259 C C . VAL A 1 164 ? 6.146 5.977 -10.001 1.00 96.44 164 VAL A C 1
ATOM 1261 O O . VAL A 1 164 ? 5.156 5.383 -10.430 1.00 96.44 164 VAL A O 1
ATOM 1264 N N . ARG A 1 165 ? 7.253 6.141 -10.728 1.00 97.12 165 ARG A N 1
ATOM 1265 C CA . ARG A 1 165 ? 7.544 5.455 -11.991 1.00 97.12 165 ARG A CA 1
ATOM 1266 C C . ARG A 1 165 ? 8.924 4.828 -11.956 1.00 97.12 165 ARG A C 1
ATOM 1268 O O . ARG A 1 165 ? 9.842 5.361 -11.331 1.00 97.12 165 ARG A O 1
ATOM 1275 N N . PHE A 1 166 ? 9.082 3.758 -12.722 1.00 98.19 166 PHE A N 1
ATOM 1276 C CA . PHE A 1 166 ? 10.335 3.036 -12.878 1.00 98.19 166 PHE A CA 1
ATOM 1277 C C . PHE A 1 166 ? 10.758 3.010 -14.341 1.00 98.19 166 PHE A C 1
ATOM 1279 O O . PHE A 1 166 ? 9.938 2.840 -15.244 1.00 98.19 166 PHE A O 1
ATOM 1286 N N . ARG A 1 167 ? 12.058 3.173 -14.575 1.00 98.25 167 ARG A N 1
ATOM 1287 C CA . ARG A 1 167 ? 12.696 2.926 -15.866 1.00 98.25 167 ARG A CA 1
ATOM 1288 C C . ARG A 1 167 ? 13.860 1.984 -15.652 1.00 98.25 167 ARG A C 1
ATOM 1290 O O . ARG A 1 167 ? 14.759 2.281 -14.868 1.00 98.25 167 ARG A O 1
ATOM 1297 N N . ILE A 1 168 ? 13.847 0.886 -16.388 1.00 97.06 168 ILE A N 1
ATOM 1298 C CA . ILE A 1 168 ? 14.840 -0.177 -16.304 1.00 97.06 168 ILE A CA 1
ATOM 1299 C C . ILE A 1 168 ? 15.638 -0.171 -17.605 1.00 97.06 168 ILE A C 1
ATOM 1301 O O . ILE A 1 168 ? 15.049 -0.202 -18.686 1.00 97.06 168 ILE A O 1
ATOM 1305 N N . THR A 1 169 ? 16.963 -0.077 -17.507 1.00 96.00 169 THR A N 1
ATOM 1306 C CA . THR A 1 169 ? 17.885 -0.017 -18.657 1.00 96.00 169 THR A CA 1
ATOM 1307 C C . THR A 1 169 ? 19.146 -0.828 -18.376 1.00 96.00 169 THR A C 1
ATOM 1309 O O . THR A 1 169 ? 19.656 -0.723 -17.260 1.00 96.00 169 THR A O 1
ATOM 1312 N N . PRO A 1 170 ? 19.728 -1.544 -19.348 1.00 93.94 170 PRO A N 1
ATOM 1313 C CA . PRO A 1 170 ? 21.060 -2.124 -19.193 1.00 93.94 170 PRO A CA 1
ATOM 1314 C C . PRO A 1 170 ? 22.129 -1.036 -19.029 1.00 93.94 170 PRO A C 1
ATOM 1316 O O . PRO A 1 170 ? 22.007 0.057 -19.582 1.00 93.94 170 PRO A O 1
ATOM 1319 N N . THR A 1 171 ? 23.193 -1.321 -18.279 1.00 92.12 171 THR A N 1
ATOM 1320 C CA . THR A 1 171 ? 24.320 -0.388 -18.092 1.00 92.12 171 THR A CA 1
ATOM 1321 C C . THR A 1 171 ? 25.376 -0.469 -19.196 1.00 92.12 171 THR A C 1
ATOM 1323 O O . THR A 1 171 ? 26.167 0.461 -19.340 1.00 92.12 171 THR A O 1
ATOM 1326 N N . ALA A 1 172 ? 25.390 -1.542 -19.992 1.00 86.25 172 ALA A N 1
ATOM 1327 C CA . ALA A 1 172 ? 26.298 -1.730 -21.119 1.00 86.25 172 ALA A CA 1
ATOM 1328 C C . ALA A 1 172 ? 25.585 -2.396 -22.312 1.00 86.25 172 ALA A C 1
ATOM 1330 O O . ALA A 1 172 ? 24.382 -2.653 -22.285 1.00 86.25 172 ALA A O 1
ATOM 1331 N N . ALA A 1 173 ? 26.317 -2.605 -23.411 1.00 75.75 173 ALA A N 1
ATOM 1332 C CA . ALA A 1 173 ? 25.760 -3.066 -24.686 1.00 75.75 173 ALA A CA 1
ATOM 1333 C C . ALA A 1 173 ? 25.563 -4.590 -24.787 1.00 75.75 173 ALA A C 1
ATOM 1335 O O . ALA A 1 173 ? 25.183 -5.077 -25.849 1.00 75.75 173 ALA A O 1
ATOM 1336 N N . THR A 1 174 ? 25.820 -5.348 -23.719 1.00 79.69 174 THR A N 1
ATOM 1337 C CA . THR A 1 174 ? 25.571 -6.796 -23.704 1.00 79.69 174 THR A CA 1
ATOM 1338 C C . THR A 1 174 ? 24.120 -7.089 -23.328 1.00 79.69 174 THR A C 1
ATOM 1340 O O . THR A 1 174 ? 23.528 -6.384 -22.510 1.00 79.69 174 THR A O 1
ATOM 1343 N N . SER A 1 175 ? 23.541 -8.139 -23.915 1.00 81.31 175 SER A N 1
ATOM 1344 C CA . SER A 1 175 ? 22.172 -8.553 -23.605 1.00 81.31 175 SER A CA 1
ATOM 1345 C C . SER A 1 175 ? 22.021 -8.940 -22.135 1.00 81.31 175 SER A C 1
ATOM 1347 O O . SER A 1 175 ? 22.945 -9.495 -21.537 1.00 81.31 175 SER A O 1
ATOM 1349 N N . THR A 1 176 ? 20.852 -8.674 -21.560 1.00 89.44 176 THR A N 1
ATOM 1350 C CA . THR A 1 176 ? 20.513 -9.058 -20.183 1.00 89.44 176 THR A CA 1
ATOM 1351 C C . THR A 1 176 ? 19.017 -9.333 -20.047 1.00 89.44 176 THR A C 1
ATOM 1353 O O . THR A 1 176 ? 18.239 -8.986 -20.942 1.00 89.44 176 THR A O 1
ATOM 1356 N N . GLY A 1 177 ? 18.628 -9.989 -18.959 1.00 90.50 177 GLY A N 1
ATOM 1357 C CA . GLY A 1 177 ? 17.277 -10.482 -18.712 1.00 90.50 177 GLY A CA 1
ATOM 1358 C C . GLY A 1 177 ? 16.651 -9.924 -17.437 1.00 90.50 177 GLY A C 1
ATOM 1359 O O . GLY A 1 177 ? 17.359 -9.577 -16.491 1.00 90.50 177 GLY A O 1
ATOM 1360 N N . LEU A 1 178 ? 15.321 -9.866 -17.413 1.00 92.31 178 LEU A N 1
ATOM 1361 C CA . LEU A 1 178 ? 14.500 -9.423 -16.286 1.00 92.31 178 LEU A CA 1
ATOM 1362 C C . LEU A 1 178 ? 13.271 -10.326 -16.145 1.00 92.31 178 LEU A C 1
ATOM 1364 O O . LEU A 1 178 ? 12.634 -10.648 -17.149 1.00 92.31 178 LEU A O 1
ATOM 1368 N N . GLN A 1 179 ? 12.933 -10.687 -14.912 1.00 92.06 179 GLN A N 1
ATOM 1369 C CA . GLN A 1 179 ? 11.784 -11.521 -14.547 1.00 92.06 179 GLN A CA 1
ATOM 1370 C C . GLN A 1 179 ? 11.158 -11.025 -13.242 1.00 92.06 179 GLN A C 1
ATOM 1372 O O . GLN A 1 179 ? 11.800 -10.272 -12.499 1.00 92.06 179 GLN A O 1
ATOM 1377 N N . ASP A 1 180 ? 9.934 -11.471 -12.963 1.00 91.12 180 ASP A N 1
ATOM 1378 C CA . ASP A 1 180 ? 9.290 -11.386 -11.647 1.00 91.12 180 ASP A CA 1
ATOM 1379 C C . ASP A 1 180 ? 9.334 -9.979 -11.036 1.00 91.12 180 ASP A C 1
ATOM 1381 O O . ASP A 1 180 ? 9.745 -9.780 -9.889 1.00 91.12 180 ASP A O 1
ATOM 1385 N N . ILE A 1 181 ? 8.960 -8.964 -11.823 1.00 93.81 181 ILE A N 1
ATOM 1386 C CA . ILE A 1 181 ? 8.948 -7.586 -11.328 1.00 93.81 181 ILE A CA 1
ATOM 1387 C C . ILE A 1 181 ? 7.720 -7.362 -10.453 1.00 93.81 181 ILE A C 1
ATOM 1389 O O . ILE A 1 181 ? 6.585 -7.662 -10.829 1.00 93.81 181 ILE A O 1
ATOM 1393 N N . TYR A 1 182 ? 7.927 -6.746 -9.301 1.00 93.69 182 TYR A N 1
ATOM 1394 C CA . TYR A 1 182 ? 6.845 -6.420 -8.391 1.00 93.69 182 TYR A CA 1
ATOM 1395 C C . TYR A 1 182 ? 7.107 -5.116 -7.649 1.00 93.69 182 TYR A C 1
ATOM 1397 O O . TYR A 1 182 ? 8.245 -4.677 -7.460 1.00 93.69 182 TYR A O 1
ATOM 1405 N N . LEU A 1 183 ? 6.022 -4.505 -7.194 1.00 93.69 183 LEU A N 1
ATOM 1406 C CA . LEU A 1 183 ? 6.047 -3.358 -6.304 1.00 93.69 183 LEU A CA 1
ATOM 1407 C C . LEU A 1 183 ? 5.138 -3.658 -5.132 1.00 93.69 183 LEU A C 1
ATOM 1409 O O . LEU A 1 183 ? 3.958 -3.939 -5.335 1.00 93.69 183 LEU A O 1
ATOM 1413 N N . THR A 1 184 ? 5.674 -3.573 -3.921 1.00 89.94 184 THR A N 1
ATOM 1414 C CA . THR A 1 184 ? 4.886 -3.698 -2.698 1.00 89.94 184 THR A CA 1
ATOM 1415 C C . THR A 1 184 ? 4.915 -2.434 -1.864 1.00 89.94 184 THR A C 1
ATOM 1417 O O . THR A 1 184 ? 5.799 -1.603 -2.040 1.00 89.94 184 THR A O 1
ATOM 1420 N N . GLY A 1 185 ? 3.966 -2.283 -0.946 1.00 86.81 185 GLY A N 1
ATOM 1421 C CA . GLY A 1 185 ? 3.964 -1.224 0.053 1.00 86.81 185 GLY A CA 1
ATOM 1422 C C . GLY A 1 185 ? 3.172 -1.605 1.298 1.00 86.81 185 GLY A C 1
ATOM 1423 O O . GLY A 1 185 ? 2.317 -2.494 1.283 1.00 86.81 185 GLY A O 1
ATOM 1424 N N . ASP A 1 186 ? 3.459 -0.911 2.391 1.00 82.06 186 ASP A N 1
ATOM 1425 C CA . ASP A 1 186 ? 2.639 -0.939 3.592 1.00 82.06 186 ASP A CA 1
ATOM 1426 C C . ASP A 1 186 ? 1.412 -0.053 3.371 1.00 82.06 186 ASP A C 1
ATOM 1428 O O . ASP A 1 186 ? 1.529 1.162 3.226 1.00 82.06 186 ASP A O 1
ATOM 1432 N N . TYR A 1 187 ? 0.229 -0.662 3.369 1.00 83.88 187 TYR A N 1
ATOM 1433 C CA . TYR A 1 187 ? -1.032 0.064 3.232 1.00 83.88 187 TYR A CA 1
ATOM 1434 C C . TYR A 1 187 ? -1.284 0.987 4.440 1.00 83.88 187 TYR A C 1
ATOM 1436 O O . TYR A 1 187 ? -0.995 0.616 5.584 1.00 83.88 187 TYR A O 1
ATOM 1444 N N . HIS A 1 188 ? -1.842 2.175 4.211 1.00 81.19 188 HIS A N 1
ATOM 1445 C CA . HIS A 1 188 ? -2.216 3.121 5.266 1.00 81.19 188 HIS A CA 1
ATOM 1446 C C . HIS A 1 188 ? -3.617 2.825 5.781 1.00 81.19 188 HIS A C 1
ATOM 1448 O O . HIS A 1 188 ? -4.589 2.869 5.033 1.00 81.19 188 HIS A O 1
ATOM 1454 N N . ALA A 1 189 ? -3.746 2.562 7.081 1.00 84.00 189 ALA A N 1
ATOM 1455 C CA . ALA A 1 189 ? -5.066 2.460 7.702 1.00 84.00 189 ALA A CA 1
ATOM 1456 C C . ALA A 1 189 ? -5.789 3.808 7.788 1.00 84.00 189 ALA A C 1
ATOM 1458 O O . ALA A 1 189 ? -7.009 3.820 7.913 1.00 84.00 189 ALA A O 1
ATOM 1459 N N . TRP A 1 190 ? -5.018 4.897 7.774 1.00 88.31 190 TRP A N 1
ATOM 1460 C CA . TRP A 1 190 ? -5.485 6.252 8.004 1.00 88.31 190 TRP A CA 1
ATOM 1461 C C . TRP A 1 190 ? -4.781 7.221 7.067 1.00 88.31 190 TRP A C 1
ATOM 1463 O O . TRP A 1 190 ? -3.564 7.166 6.897 1.00 88.31 190 TRP A O 1
ATOM 1473 N N . THR A 1 191 ? -5.557 8.154 6.549 1.00 89.00 191 THR A N 1
ATOM 1474 C CA . THR A 1 191 ? -5.151 9.328 5.783 1.00 89.00 191 THR A CA 1
ATOM 1475 C C . THR A 1 191 ? -5.647 10.574 6.509 1.00 89.00 191 THR A C 1
ATOM 1477 O O . THR A 1 191 ? -6.608 10.516 7.281 1.00 89.00 191 THR A O 1
ATOM 1480 N N . ALA A 1 192 ? -4.983 11.710 6.303 1.00 91.25 192 ALA A N 1
ATOM 1481 C CA . ALA A 1 192 ? -5.409 12.978 6.879 1.00 91.25 192 ALA A CA 1
ATOM 1482 C C . ALA A 1 192 ? -5.462 14.068 5.815 1.00 91.25 192 ALA A C 1
ATOM 1484 O O . ALA A 1 192 ? -4.595 14.152 4.947 1.00 91.25 192 ALA A O 1
ATOM 1485 N N . THR A 1 193 ? -6.445 14.953 5.930 1.00 92.38 193 THR A N 1
ATOM 1486 C CA . THR A 1 193 ? -6.510 16.192 5.154 1.00 92.38 193 THR A CA 1
ATOM 1487 C C . THR A 1 193 ? -6.649 17.387 6.084 1.00 92.38 193 THR A C 1
ATOM 1489 O O . THR A 1 193 ? -7.305 17.308 7.120 1.00 92.38 193 THR A O 1
ATOM 1492 N N . GLN A 1 194 ? -6.032 18.511 5.732 1.00 90.94 194 GLN A N 1
ATOM 1493 C CA . GLN A 1 194 ? -6.246 19.810 6.368 1.00 90.94 194 GLN A CA 1
ATOM 1494 C C . GLN A 1 194 ? -6.852 20.748 5.330 1.00 90.94 194 GLN A C 1
ATOM 1496 O O . GLN A 1 194 ? -6.209 21.119 4.345 1.00 90.94 194 GLN A O 1
ATOM 1501 N N . GLY A 1 195 ? -8.131 21.078 5.513 1.00 87.81 195 GLY A N 1
ATOM 1502 C CA . GLY A 1 195 ? -8.943 21.644 4.438 1.00 87.81 195 GLY A CA 1
ATOM 1503 C C . GLY A 1 195 ? -9.036 20.674 3.253 1.00 87.81 195 GLY A C 1
ATOM 1504 O O . GLY A 1 195 ? -9.534 19.563 3.403 1.00 87.81 195 GLY A O 1
ATOM 1505 N N . ALA A 1 196 ? -8.551 21.096 2.082 1.00 85.69 196 ALA A N 1
ATOM 1506 C CA . ALA A 1 196 ? -8.535 20.286 0.857 1.00 85.69 196 ALA A CA 1
ATOM 1507 C C . ALA A 1 196 ? -7.185 19.591 0.586 1.00 85.69 196 ALA A C 1
ATOM 1509 O O . ALA A 1 196 ? -7.052 18.886 -0.411 1.00 85.69 196 ALA A O 1
ATOM 1510 N N . THR A 1 197 ? -6.181 19.804 1.439 1.00 87.38 197 THR A N 1
ATOM 1511 C CA . THR A 1 197 ? -4.816 19.317 1.210 1.00 87.38 197 THR A CA 1
ATOM 1512 C C . THR A 1 197 ? -4.564 18.058 2.021 1.00 87.38 197 THR A C 1
ATOM 1514 O O . THR A 1 197 ? -4.768 18.058 3.234 1.00 87.38 197 THR A O 1
ATOM 1517 N N . GLU A 1 198 ? -4.092 16.998 1.370 1.00 86.25 198 GLU A N 1
ATOM 1518 C CA . GLU A 1 198 ? -3.617 15.798 2.056 1.00 86.25 198 GLU A CA 1
ATOM 1519 C C . GLU A 1 198 ? -2.363 16.107 2.879 1.00 86.25 198 GLU A C 1
ATOM 1521 O O . GLU A 1 198 ? -1.454 16.810 2.427 1.00 86.25 198 GLU A O 1
ATOM 1526 N N . VAL A 1 199 ? -2.321 15.594 4.104 1.00 87.50 199 VAL A N 1
ATOM 1527 C CA . VAL A 1 199 ? -1.222 15.816 5.038 1.00 87.50 199 VAL A CA 1
ATOM 1528 C C . VAL A 1 199 ? -0.645 14.466 5.440 1.00 87.50 199 VAL A C 1
ATOM 1530 O O . VAL A 1 199 ? -1.395 13.606 5.907 1.00 87.50 199 VAL A O 1
ATOM 1533 N N . PRO A 1 200 ? 0.680 14.269 5.320 1.00 85.38 200 PRO A N 1
ATOM 1534 C CA . PRO A 1 200 ? 1.306 13.035 5.760 1.00 85.38 200 PRO A CA 1
ATOM 1535 C C . PRO A 1 200 ? 1.042 12.767 7.243 1.00 85.38 200 PRO A C 1
ATOM 1537 O O . PRO A 1 200 ? 1.123 13.681 8.076 1.00 85.38 200 PRO A O 1
ATOM 1540 N N . LEU A 1 201 ? 0.799 11.499 7.566 1.00 89.62 201 LEU A N 1
ATOM 1541 C CA . LEU A 1 201 ? 0.734 11.009 8.935 1.00 89.62 201 LEU A CA 1
ATOM 1542 C C . LEU A 1 201 ? 1.537 9.720 9.092 1.00 89.62 201 LEU A C 1
ATOM 1544 O O . LEU A 1 201 ? 1.739 8.970 8.138 1.00 89.62 201 LEU A O 1
ATOM 1548 N N . THR A 1 202 ? 1.973 9.447 10.315 1.00 89.81 202 THR A N 1
ATOM 1549 C CA . THR A 1 202 ? 2.524 8.145 10.705 1.00 89.81 202 THR A CA 1
ATOM 1550 C C . THR A 1 202 ? 1.708 7.543 11.838 1.00 89.81 202 THR A C 1
ATOM 1552 O O . THR A 1 202 ? 1.034 8.259 12.578 1.00 89.81 202 THR A O 1
ATOM 1555 N N . ILE A 1 203 ? 1.757 6.218 11.972 1.00 91.88 203 ILE A N 1
ATOM 1556 C CA . ILE A 1 203 ? 1.081 5.499 13.051 1.00 91.88 203 ILE A CA 1
ATOM 1557 C C . ILE A 1 203 ? 2.095 5.130 14.130 1.00 91.88 203 ILE A C 1
ATOM 1559 O O . ILE A 1 203 ? 3.105 4.482 13.862 1.00 91.88 203 ILE A O 1
ATOM 1563 N N . ASP A 1 204 ? 1.803 5.538 15.361 1.00 94.12 204 ASP A N 1
ATOM 1564 C CA . ASP A 1 204 ? 2.574 5.211 16.556 1.00 94.12 204 ASP A CA 1
ATOM 1565 C C . ASP A 1 204 ? 1.752 4.265 17.441 1.00 94.12 204 ASP A C 1
ATOM 1567 O O . ASP A 1 204 ? 0.719 4.637 18.002 1.00 94.12 204 ASP A O 1
ATOM 1571 N N . TRP A 1 205 ? 2.189 3.010 17.541 1.00 94.69 205 TRP A N 1
ATOM 1572 C CA . TRP A 1 205 ? 1.491 1.970 18.293 1.00 94.69 205 TRP A CA 1
ATOM 1573 C C . TRP A 1 205 ? 1.498 2.249 19.803 1.00 94.69 205 TRP A C 1
ATOM 1575 O O . TRP A 1 205 ? 2.556 2.403 20.416 1.00 94.69 205 TRP A O 1
ATOM 1585 N N . ARG A 1 206 ? 0.317 2.238 20.435 1.00 97.06 206 ARG A N 1
ATOM 1586 C CA . ARG A 1 206 ? 0.140 2.489 21.880 1.00 97.06 206 ARG A CA 1
ATOM 1587 C C . ARG A 1 206 ? -0.275 1.266 22.687 1.00 97.06 206 ARG A C 1
ATOM 1589 O O . ARG A 1 206 ? -0.492 1.372 23.893 1.00 97.06 206 ARG A O 1
ATOM 1596 N N . GLY A 1 207 ? -0.339 0.099 22.057 1.00 96.25 207 GLY A N 1
ATOM 1597 C CA . GLY A 1 207 ? -0.725 -1.138 22.721 1.00 96.25 207 GLY A CA 1
ATOM 1598 C C . GLY A 1 207 ? -2.214 -1.429 22.603 1.00 96.25 207 GLY A C 1
ATOM 1599 O O . GLY A 1 207 ? -2.931 -0.895 21.762 1.00 96.25 207 GLY A O 1
ATOM 1600 N N . TYR A 1 208 ? -2.677 -2.318 23.468 1.00 96.25 208 TYR A N 1
ATOM 1601 C CA . TYR A 1 208 ? -4.079 -2.683 23.577 1.00 96.25 208 TYR A CA 1
ATOM 1602 C C . TYR A 1 208 ? -4.478 -2.771 25.050 1.00 96.25 208 TYR A C 1
ATOM 1604 O O . TYR A 1 208 ? -3.630 -2.874 25.937 1.00 96.25 208 TYR A O 1
ATOM 1612 N N . GLN A 1 209 ? -5.778 -2.737 25.312 1.00 96.31 209 GLN A N 1
ATOM 1613 C CA . GLN A 1 209 ? -6.358 -2.914 26.635 1.00 96.31 209 GLN A CA 1
ATOM 1614 C C . GLN A 1 209 ? -7.485 -3.936 26.558 1.00 96.31 209 GLN A C 1
ATOM 1616 O O . GLN A 1 209 ? -8.388 -3.790 25.742 1.00 96.31 209 GLN A O 1
ATOM 1621 N N . LEU A 1 210 ? -7.455 -4.942 27.430 1.00 95.06 210 LEU A N 1
ATOM 1622 C CA . LEU A 1 210 ? -8.569 -5.874 27.589 1.00 95.06 210 LEU A CA 1
ATOM 1623 C C . LEU A 1 210 ? -9.651 -5.242 28.474 1.00 95.06 210 LEU A C 1
ATOM 1625 O O . LEU A 1 210 ? -9.348 -4.700 29.540 1.00 95.06 210 LEU A O 1
ATOM 1629 N N . ILE A 1 211 ? -10.907 -5.330 28.048 1.00 93.25 211 ILE A N 1
ATOM 1630 C CA . ILE A 1 211 ? -12.080 -4.899 28.817 1.00 93.25 211 ILE A CA 1
ATOM 1631 C C . ILE A 1 211 ? -12.493 -6.077 29.700 1.00 93.25 211 ILE A C 1
ATOM 1633 O O . ILE A 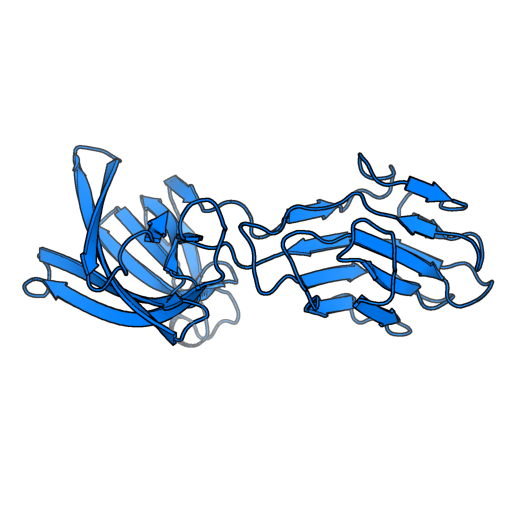1 211 ? -12.739 -7.166 29.189 1.00 93.25 211 ILE A O 1
ATOM 1637 N N . ASN A 1 212 ? -12.490 -5.893 31.025 1.00 92.75 212 ASN A N 1
ATOM 1638 C CA . ASN A 1 212 ? -12.812 -6.938 32.013 1.00 92.75 212 ASN A CA 1
ATOM 1639 C C . ASN A 1 212 ? -12.109 -8.290 31.762 1.00 92.75 212 ASN A C 1
ATOM 1641 O O . ASN A 1 212 ? -12.652 -9.350 32.051 1.00 92.75 212 ASN A O 1
ATOM 1645 N N . ARG A 1 213 ? -10.878 -8.257 31.228 1.00 87.19 213 ARG A N 1
ATOM 1646 C CA . ARG A 1 213 ? -10.053 -9.410 30.803 1.00 87.19 213 ARG A CA 1
ATOM 1647 C C . ARG A 1 213 ? -10.584 -10.216 29.608 1.00 87.19 213 ARG A C 1
ATOM 1649 O O . ARG A 1 213 ? -9.749 -10.734 28.874 1.00 87.19 213 ARG A O 1
ATOM 1656 N N . THR A 1 214 ? -11.896 -10.317 29.400 1.00 85.44 214 THR A N 1
ATOM 1657 C CA . THR A 1 214 ? -12.496 -11.159 28.343 1.00 85.44 214 THR A CA 1
ATOM 1658 C C . THR A 1 214 ? -13.618 -10.503 27.540 1.00 85.44 214 THR A C 1
ATOM 1660 O O . THR A 1 214 ? -13.955 -11.020 26.482 1.00 85.44 214 THR A O 1
ATOM 1663 N N . ASP A 1 215 ? -14.192 -9.390 27.999 1.00 89.38 215 ASP A N 1
ATOM 1664 C CA . ASP A 1 215 ? -15.408 -8.812 27.395 1.00 89.38 215 ASP A CA 1
ATOM 1665 C C . ASP A 1 215 ? -15.131 -8.098 26.067 1.00 89.38 215 ASP A C 1
ATOM 1667 O O . ASP A 1 215 ? -16.036 -7.868 25.270 1.00 89.38 215 ASP A O 1
ATOM 1671 N N . GLY A 1 216 ? -13.876 -7.730 25.820 1.00 91.44 216 GLY A N 1
ATOM 1672 C CA . GLY A 1 216 ? -13.471 -7.084 24.583 1.00 91.44 216 GLY A CA 1
ATOM 1673 C C . GLY A 1 216 ? -12.049 -6.554 24.642 1.00 91.44 216 GLY A C 1
ATOM 1674 O O . GLY A 1 216 ? -11.311 -6.757 25.612 1.00 91.44 216 GLY A O 1
ATOM 1675 N N . VAL A 1 217 ? -11.666 -5.841 23.590 1.00 95.75 217 VAL A N 1
ATOM 1676 C CA . VAL A 1 217 ? -10.340 -5.246 23.453 1.00 95.75 217 VAL A CA 1
ATOM 1677 C C . VAL A 1 217 ? -10.444 -3.858 22.843 1.00 95.75 217 VAL A C 1
ATOM 1679 O O . VAL A 1 217 ? -11.213 -3.627 21.916 1.00 95.75 217 VAL A O 1
ATOM 1682 N N . VAL A 1 218 ? -9.640 -2.939 23.364 1.00 97.12 218 VAL A N 1
ATOM 1683 C CA . VAL A 1 218 ? -9.398 -1.627 22.769 1.00 97.12 218 VAL A CA 1
ATOM 1684 C C . VAL A 1 218 ? -7.980 -1.615 22.226 1.00 97.12 218 VAL A C 1
ATOM 1686 O O . VAL A 1 218 ? -7.020 -1.749 22.985 1.00 97.12 218 VAL A O 1
ATOM 1689 N N . ILE A 1 219 ? -7.852 -1.457 20.920 1.00 97.31 219 ILE A N 1
ATOM 1690 C CA . ILE A 1 219 ? -6.604 -1.267 20.186 1.00 97.31 219 ILE A CA 1
ATOM 1691 C C . ILE A 1 219 ? -6.281 0.229 20.216 1.00 97.31 219 ILE A C 1
ATOM 1693 O O . ILE A 1 219 ? -7.162 1.050 19.966 1.00 97.31 219 ILE A O 1
ATOM 1697 N N . LYS A 1 220 ? -5.041 0.600 20.546 1.00 97.69 220 LYS A N 1
ATOM 1698 C CA . LYS A 1 220 ? -4.641 2.001 20.722 1.00 97.69 220 LYS A CA 1
ATOM 1699 C C . LYS A 1 220 ? -3.459 2.344 19.830 1.00 97.69 220 LYS A C 1
ATOM 1701 O O . LYS A 1 220 ? -2.435 1.657 19.841 1.00 97.69 220 LYS A O 1
ATOM 1706 N N . TYR A 1 221 ? -3.572 3.450 19.117 1.00 96.25 221 TYR A N 1
ATOM 1707 C CA . TYR A 1 221 ? -2.482 4.037 18.351 1.00 96.25 221 TYR A CA 1
ATOM 1708 C C . TYR A 1 221 ? -2.693 5.546 18.215 1.00 96.25 221 TYR A C 1
ATOM 1710 O O . TYR A 1 221 ? -3.818 6.033 18.306 1.00 96.25 221 TYR A O 1
ATOM 1718 N N . ASP A 1 222 ? -1.609 6.284 18.003 1.00 96.88 222 ASP A N 1
ATOM 1719 C CA . ASP A 1 222 ? -1.680 7.701 17.658 1.00 96.88 222 ASP A CA 1
ATOM 1720 C C . ASP A 1 222 ? -1.386 7.874 16.165 1.00 96.88 222 ASP A C 1
ATOM 1722 O O . ASP A 1 222 ? -0.401 7.327 15.665 1.00 96.88 222 ASP A O 1
ATOM 1726 N N . ALA A 1 223 ? -2.188 8.679 15.472 1.00 95.31 223 ALA A N 1
ATOM 1727 C CA . ALA A 1 223 ? -1.792 9.263 14.196 1.00 95.31 223 ALA A CA 1
ATOM 1728 C C . ALA A 1 223 ? -0.979 10.537 14.469 1.00 95.31 223 ALA A C 1
ATOM 1730 O O . ALA A 1 223 ? -1.453 11.465 15.131 1.00 95.31 223 ALA A O 1
ATOM 1731 N N . VAL A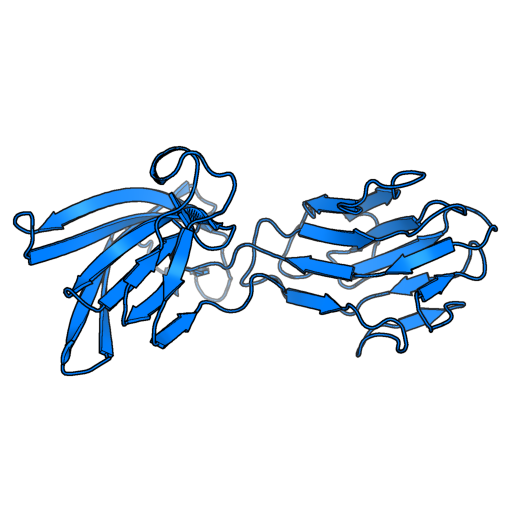 1 224 ? 0.261 10.577 13.988 1.00 94.88 224 VAL A N 1
ATOM 1732 C CA . VAL A 1 224 ? 1.179 11.708 14.156 1.00 94.88 224 VAL A CA 1
ATOM 1733 C C . VAL A 1 224 ? 1.241 12.480 12.846 1.00 94.88 224 VAL A C 1
ATOM 1735 O O . VAL A 1 224 ? 1.756 11.971 11.854 1.00 94.88 224 VAL A O 1
ATOM 1738 N N . LEU A 1 225 ? 0.703 13.698 12.839 1.00 92.56 225 LEU A N 1
ATOM 1739 C CA . LEU A 1 225 ? 0.696 14.573 11.665 1.00 92.56 225 LEU A CA 1
ATOM 1740 C C . LEU A 1 225 ? 2.088 15.178 11.425 1.00 92.56 225 LEU A C 1
ATOM 1742 O O . LEU A 1 225 ? 2.903 15.268 12.345 1.00 92.56 225 LEU A O 1
ATOM 1746 N N . SER A 1 226 ? 2.340 15.678 10.214 1.00 85.56 226 SER A N 1
ATOM 1747 C CA . SER A 1 226 ? 3.615 16.315 9.826 1.00 85.56 226 SER A CA 1
ATOM 1748 C C . SER A 1 226 ? 4.081 17.449 10.759 1.00 85.56 226 SER A C 1
ATOM 1750 O O . SER A 1 226 ? 5.280 17.630 10.954 1.00 85.56 226 SER A O 1
ATOM 1752 N N . GLY A 1 227 ? 3.150 18.179 11.384 1.00 86.06 227 GLY A N 1
ATOM 1753 C CA . GLY A 1 227 ? 3.439 19.221 12.381 1.00 86.06 227 GLY A CA 1
ATOM 1754 C C . GLY A 1 227 ? 3.736 18.707 13.798 1.00 86.06 227 GLY A C 1
ATOM 1755 O O . GLY A 1 227 ? 3.860 19.508 14.719 1.00 86.06 227 GLY A O 1
ATOM 1756 N N . GLY A 1 228 ? 3.789 17.388 14.009 1.00 91.25 228 GLY A N 1
ATOM 1757 C CA . GLY A 1 228 ? 4.021 16.750 15.310 1.00 91.25 228 GLY A CA 1
ATOM 1758 C C . GLY A 1 228 ? 2.779 16.622 16.199 1.00 91.25 228 GLY A C 1
ATOM 1759 O O . GLY A 1 228 ? 2.850 15.995 17.257 1.00 91.25 228 GLY A O 1
ATOM 1760 N N . ALA A 1 229 ? 1.637 17.176 15.779 1.00 94.50 229 ALA A N 1
ATOM 1761 C CA . ALA A 1 229 ? 0.363 16.984 16.463 1.00 94.50 229 ALA A CA 1
ATOM 1762 C C . ALA A 1 229 ? -0.010 15.493 16.493 1.00 94.50 229 ALA A C 1
ATOM 1764 O O . ALA A 1 229 ? 0.115 14.791 15.488 1.00 94.50 229 ALA A O 1
ATOM 1765 N N . ARG A 1 230 ? -0.475 15.021 17.653 1.00 96.81 230 ARG A N 1
ATOM 1766 C CA . ARG A 1 230 ? -0.857 13.625 17.880 1.00 96.81 230 ARG A CA 1
ATOM 1767 C C . ARG A 1 230 ? -2.363 13.516 18.044 1.00 96.81 230 ARG A C 1
ATOM 1769 O O . ARG A 1 230 ? -2.936 14.153 18.925 1.00 96.81 230 ARG A O 1
ATOM 1776 N N . VAL A 1 231 ? -2.969 12.676 17.218 1.00 97.25 231 VAL A N 1
ATOM 1777 C CA . VAL A 1 231 ? -4.384 12.325 17.277 1.00 97.25 231 VAL A CA 1
ATOM 1778 C C . VAL A 1 231 ? -4.482 10.923 17.854 1.00 97.25 231 VAL A C 1
ATOM 1780 O O . VAL A 1 231 ? -4.011 9.971 17.235 1.00 97.25 231 VAL A O 1
ATOM 1783 N N . SER A 1 232 ? -5.067 10.788 19.040 1.00 97.88 232 SER A N 1
ATOM 1784 C CA . SER A 1 232 ? -5.211 9.481 19.677 1.00 97.88 232 SER A CA 1
ATOM 1785 C C . SER A 1 232 ? -6.432 8.762 19.127 1.00 97.88 232 SER A C 1
ATOM 1787 O O . SER A 1 232 ? -7.528 9.331 19.094 1.00 97.88 232 SER A O 1
ATOM 1789 N N . ILE A 1 233 ? -6.237 7.517 18.701 1.00 97.44 233 ILE A N 1
ATOM 1790 C CA . ILE A 1 233 ? -7.264 6.675 18.099 1.00 97.44 233 ILE A CA 1
ATOM 1791 C C . ILE A 1 233 ? -7.378 5.397 18.922 1.00 97.44 233 ILE A C 1
ATOM 1793 O O . ILE A 1 233 ? -6.436 4.612 19.065 1.00 97.44 233 ILE A O 1
ATOM 1797 N N . HIS A 1 234 ? -8.567 5.194 19.473 1.00 97.69 234 HIS A N 1
ATOM 1798 C CA . HIS A 1 234 ? -8.948 3.966 20.147 1.00 97.69 234 HIS A CA 1
ATOM 1799 C C . HIS A 1 234 ? -9.951 3.223 19.277 1.00 97.69 234 HIS A C 1
ATOM 1801 O O . HIS A 1 234 ? -11.039 3.729 19.010 1.00 97.69 234 HIS A O 1
ATOM 1807 N N . GLU A 1 235 ? -9.593 2.019 18.861 1.00 97.06 235 GLU A N 1
ATOM 1808 C CA . GLU A 1 235 ? -10.445 1.146 18.070 1.00 97.06 235 GLU A CA 1
ATOM 1809 C C . GLU A 1 235 ? -10.928 -0.031 18.917 1.00 97.06 235 GLU A C 1
ATOM 1811 O O . GLU A 1 235 ? -10.132 -0.748 19.520 1.00 97.06 235 GLU A O 1
ATOM 1816 N N . GLN A 1 236 ? -12.236 -0.258 18.928 1.00 96.69 236 GLN A N 1
ATOM 1817 C CA . GLN A 1 236 ? -12.874 -1.388 19.589 1.00 96.69 236 GLN A CA 1
ATOM 1818 C C . GLN A 1 236 ? -13.587 -2.250 18.537 1.00 96.69 236 GLN A C 1
ATOM 1820 O O . GLN A 1 236 ? -14.660 -1.859 18.062 1.00 96.69 236 GLN A O 1
ATOM 1825 N N . PRO A 1 237 ? -12.994 -3.387 18.124 1.00 95.75 237 PRO A N 1
ATOM 1826 C CA . PRO A 1 237 ? -13.680 -4.364 17.291 1.00 95.75 237 PRO A CA 1
ATOM 1827 C C . PRO A 1 237 ? -14.690 -5.163 18.125 1.00 95.75 237 PRO A C 1
ATOM 1829 O O . PRO A 1 237 ? -14.351 -5.682 19.188 1.00 95.75 237 PRO A O 1
ATOM 1832 N N . GLU A 1 238 ? -15.920 -5.294 17.633 1.00 92.06 238 GLU A N 1
ATOM 1833 C CA . GLU A 1 238 ? -16.977 -6.087 18.271 1.00 92.06 238 GLU A CA 1
ATOM 1834 C C . GLU A 1 238 ? -17.588 -7.069 17.270 1.00 92.06 238 GLU A C 1
ATOM 1836 O O . GLU A 1 238 ? -17.821 -6.748 16.102 1.00 92.06 238 GLU A O 1
ATOM 1841 N N . VAL A 1 239 ? -17.866 -8.285 17.734 1.00 89.38 239 VAL A N 1
ATOM 1842 C CA . VAL A 1 239 ? -18.569 -9.291 16.934 1.00 89.38 239 VAL A CA 1
ATOM 1843 C C . VAL A 1 239 ? -20.050 -8.945 16.899 1.00 89.38 239 VAL A C 1
ATOM 1845 O O . VAL A 1 239 ? -20.667 -8.720 17.938 1.00 89.38 239 VAL A O 1
ATOM 1848 N N . LEU A 1 240 ? -20.628 -8.930 15.703 1.00 86.75 240 LEU A N 1
ATOM 1849 C CA . LEU A 1 240 ? -22.068 -8.803 15.515 1.00 86.75 240 LEU A CA 1
ATOM 1850 C C . LEU A 1 240 ? -22.696 -10.186 15.289 1.00 86.75 240 LEU A C 1
ATOM 1852 O O . LEU A 1 240 ? -22.010 -11.204 15.186 1.00 86.75 240 LEU A O 1
ATOM 1856 N N . ALA A 1 241 ? -24.026 -10.237 15.206 1.00 81.44 241 ALA A N 1
ATOM 1857 C CA . ALA A 1 241 ? -24.721 -11.467 14.844 1.00 81.44 241 ALA A CA 1
ATOM 1858 C C . ALA A 1 241 ? -24.228 -12.011 13.484 1.00 81.44 241 ALA A C 1
ATOM 1860 O O . ALA A 1 241 ? -23.999 -11.257 12.537 1.00 81.44 241 ALA A O 1
ATOM 1861 N N . GLY A 1 242 ? -24.082 -13.336 13.388 1.00 77.81 242 GLY A N 1
ATOM 1862 C CA . GLY A 1 242 ? -23.605 -14.011 12.179 1.00 77.81 242 GLY A CA 1
ATOM 1863 C C . GLY A 1 242 ? -22.093 -13.878 11.960 1.00 77.81 242 GLY A C 1
ATOM 1864 O O . GLY A 1 242 ? -21.301 -14.197 12.853 1.00 77.81 242 GLY A O 1
ATOM 1865 N N . THR A 1 243 ? -21.714 -13.462 10.747 1.00 73.25 243 THR A N 1
ATOM 1866 C CA . THR A 1 243 ? -20.326 -13.333 10.256 1.00 73.25 243 THR A CA 1
ATOM 1867 C C . THR A 1 243 ? -19.851 -11.880 10.178 1.00 73.25 243 THR A C 1
ATOM 1869 O O . THR A 1 243 ? -18.836 -11.588 9.549 1.00 73.25 243 THR A O 1
ATOM 1872 N N . ALA A 1 244 ? -20.606 -10.953 10.767 1.00 81.56 244 ALA A N 1
ATOM 1873 C CA . ALA A 1 244 ? -20.307 -9.531 10.729 1.00 81.56 244 ALA A CA 1
ATOM 1874 C C . ALA A 1 244 ? -19.487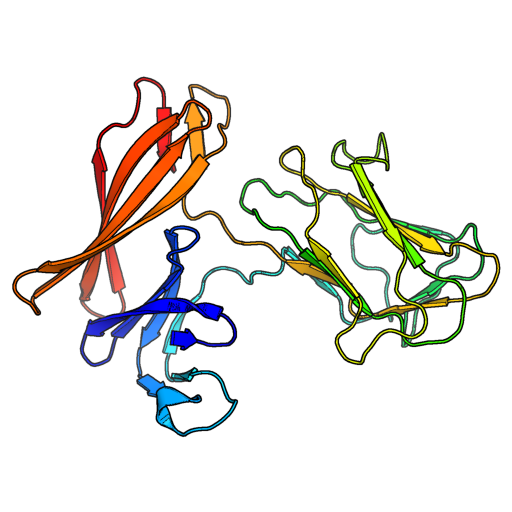 -9.091 11.950 1.00 81.56 244 ALA A C 1
ATOM 1876 O O . ALA A 1 244 ? -19.602 -9.639 13.048 1.00 81.56 244 ALA A O 1
ATOM 1877 N N . MET A 1 245 ? -18.688 -8.048 11.755 1.00 88.94 245 MET A N 1
ATOM 1878 C CA . MET A 1 245 ? -17.934 -7.366 12.802 1.00 88.94 245 MET A CA 1
ATOM 1879 C C . MET A 1 245 ? -18.180 -5.865 12.667 1.00 88.94 245 MET A C 1
ATOM 1881 O O . MET A 1 245 ? -18.250 -5.349 11.550 1.00 88.94 245 MET A O 1
ATOM 1885 N N . SER A 1 246 ? -18.295 -5.162 13.787 1.00 92.50 246 SER A N 1
ATOM 1886 C CA . SER A 1 246 ? -18.250 -3.703 13.822 1.00 92.50 246 SER A CA 1
ATOM 1887 C C . SER A 1 246 ? -16.896 -3.231 14.342 1.00 92.50 246 SER A C 1
ATOM 1889 O O . SER A 1 246 ? -16.196 -3.933 15.073 1.00 92.50 246 SER A O 1
ATOM 1891 N N . ARG A 1 247 ? -16.513 -2.018 13.947 1.00 94.38 247 ARG A N 1
ATOM 1892 C CA . ARG A 1 247 ? -15.347 -1.309 14.477 1.00 94.38 247 ARG A CA 1
ATOM 1893 C C . ARG A 1 247 ? -15.846 0.025 14.999 1.00 94.38 247 ARG A C 1
ATOM 1895 O O . ARG A 1 247 ? -16.389 0.816 14.229 1.00 94.38 247 ARG A O 1
ATOM 1902 N N . ARG A 1 248 ? -15.704 0.264 16.300 1.00 95.75 248 ARG A N 1
ATOM 1903 C CA . ARG A 1 248 ? -15.997 1.566 16.906 1.00 95.75 248 ARG A CA 1
ATOM 1904 C C . ARG A 1 248 ? -14.692 2.315 17.110 1.00 95.75 248 ARG A C 1
ATOM 1906 O O . ARG A 1 248 ? -13.769 1.771 17.707 1.00 95.75 248 ARG A O 1
ATOM 1913 N N . PHE A 1 249 ? -14.639 3.560 16.654 1.00 96.50 249 PHE A N 1
ATOM 1914 C CA . PHE A 1 249 ? -13.471 4.418 16.811 1.00 96.50 249 PHE A CA 1
ATOM 1915 C C . PHE A 1 249 ? -13.794 5.587 17.733 1.00 96.50 249 PHE A C 1
ATOM 1917 O O . PHE A 1 249 ? -14.793 6.279 17.538 1.00 96.50 249 PHE A O 1
ATOM 1924 N N . THR A 1 250 ? -12.921 5.827 18.705 1.00 97.50 250 THR A N 1
ATOM 1925 C CA . THR A 1 250 ? -12.894 7.056 19.497 1.00 97.50 250 THR A CA 1
ATOM 1926 C C . THR A 1 250 ? -11.636 7.818 19.120 1.00 97.50 250 THR A C 1
ATOM 1928 O O . THR A 1 250 ? -10.528 7.328 19.331 1.00 97.50 250 THR A O 1
ATOM 1931 N N . VAL A 1 251 ? -11.817 9.013 18.563 1.00 97.00 251 VAL A N 1
ATOM 1932 C CA . VAL A 1 251 ? -10.731 9.874 18.084 1.00 97.00 251 VAL A CA 1
ATOM 1933 C C . VAL A 1 251 ? -10.666 11.115 18.966 1.00 97.00 251 VAL A C 1
ATOM 1935 O O . VAL A 1 251 ? -11.675 11.788 19.171 1.00 97.00 251 VAL A O 1
ATOM 1938 N N . THR A 1 252 ? -9.487 11.424 19.504 1.00 97.81 252 THR A N 1
ATOM 1939 C CA . THR A 1 252 ? -9.268 12.590 20.376 1.00 97.81 252 THR A CA 1
ATOM 1940 C C . THR A 1 252 ? -8.024 13.368 19.959 1.00 97.81 252 THR A C 1
ATOM 1942 O O . THR A 1 252 ? -7.067 12.800 19.439 1.00 97.81 252 THR A O 1
ATOM 1945 N N . GLY A 1 253 ? -8.036 14.688 20.166 1.00 95.75 253 GLY A N 1
ATOM 1946 C CA . GLY A 1 253 ? -6.911 15.557 19.795 1.00 95.75 253 GLY A CA 1
ATOM 1947 C C . GLY A 1 253 ? -6.801 15.876 18.299 1.00 95.75 253 GLY A C 1
ATOM 1948 O O . GLY A 1 253 ? -5.753 16.343 17.865 1.00 95.75 253 GLY A O 1
ATOM 1949 N N . LEU A 1 254 ? -7.857 15.645 17.507 1.00 95.62 254 LEU A N 1
ATOM 1950 C CA . LEU A 1 254 ? -7.886 16.016 16.089 1.00 95.62 254 LEU A CA 1
ATOM 1951 C C . LEU A 1 254 ? -7.895 17.554 15.943 1.00 95.62 254 LEU A C 1
ATOM 1953 O O . LEU A 1 254 ? -8.823 18.191 16.451 1.00 95.62 254 LEU A O 1
ATOM 1957 N N . PRO A 1 255 ? -6.894 18.175 15.285 1.00 94.56 255 PRO A N 1
ATOM 1958 C CA . PRO A 1 255 ? -6.856 19.626 15.131 1.00 94.56 255 PRO A CA 1
ATOM 1959 C C . PRO A 1 255 ? -8.036 20.160 14.311 1.00 94.56 255 PRO A C 1
ATOM 1961 O O . PRO A 1 255 ? -8.524 19.500 13.392 1.00 94.56 255 PRO A O 1
ATOM 1964 N N . ALA A 1 256 ? -8.465 21.390 14.603 1.00 92.62 256 ALA A N 1
ATOM 1965 C CA . ALA A 1 256 ? -9.539 22.042 13.857 1.00 92.62 256 ALA A CA 1
ATOM 1966 C C . ALA A 1 256 ? -9.216 22.113 12.352 1.00 92.62 256 ALA A C 1
ATOM 1968 O O . ALA A 1 256 ? -8.078 22.370 11.963 1.00 92.62 256 ALA A O 1
ATOM 1969 N N . GLY A 1 257 ? -10.221 21.866 11.508 1.00 91.81 257 GLY A N 1
ATOM 1970 C CA . GLY A 1 257 ? -10.055 21.830 10.051 1.00 91.81 257 GLY A CA 1
ATOM 1971 C C . GLY A 1 257 ? -9.313 20.599 9.515 1.00 91.81 257 GLY A C 1
ATOM 1972 O O . GLY A 1 257 ? -9.036 20.553 8.317 1.00 91.81 257 GLY A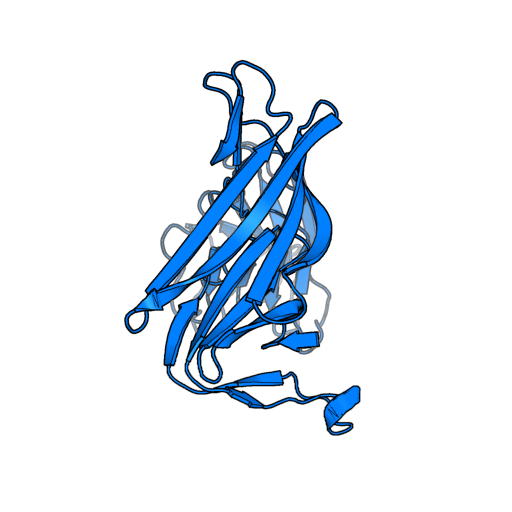 O 1
ATOM 1973 N N . THR A 1 258 ? -9.001 19.616 10.369 1.00 94.25 258 THR A N 1
ATOM 1974 C CA . THR A 1 258 ? -8.416 18.333 9.956 1.00 94.25 258 THR A CA 1
ATOM 1975 C C . THR A 1 258 ? -9.505 17.273 9.822 1.00 94.25 258 THR A C 1
ATOM 1977 O O . THR A 1 258 ? -10.340 17.131 10.714 1.00 94.25 258 THR A O 1
ATOM 1980 N N . THR A 1 259 ? -9.472 16.504 8.737 1.00 94.44 259 THR A N 1
ATOM 1981 C CA . THR A 1 259 ? -10.255 15.273 8.573 1.00 94.44 259 THR A CA 1
ATOM 1982 C C . THR A 1 259 ? -9.311 14.082 8.630 1.00 94.44 259 THR A C 1
ATOM 1984 O O . THR A 1 259 ? -8.214 14.139 8.082 1.00 94.44 259 THR A O 1
ATOM 1987 N N . LEU A 1 260 ? -9.738 13.016 9.301 1.00 92.31 260 LEU A N 1
ATOM 1988 C CA . LEU A 1 260 ? -9.061 11.724 9.322 1.00 92.31 260 LEU A CA 1
ATOM 1989 C C . LEU A 1 260 ? -9.969 10.706 8.619 1.00 92.31 260 LEU A C 1
ATOM 1991 O O . LEU A 1 260 ? -11.182 10.723 8.845 1.00 92.31 260 LEU A O 1
ATOM 1995 N N . SER A 1 261 ? -9.423 9.864 7.744 1.00 87.38 261 SER A N 1
ATOM 1996 C CA . SER A 1 261 ? -10.190 8.905 6.928 1.00 87.38 261 SER A CA 1
ATOM 1997 C C . SER A 1 261 ? -9.456 7.597 6.729 1.00 87.38 261 SER A C 1
ATOM 1999 O O . SER A 1 261 ? -8.216 7.653 6.579 1.00 87.38 261 SER A O 1
#

Sequence (261 aa):
MILENKTRMLVLALRSDLWAAYNPANGTLHKVWSGGITFRGKVWDFGQRNSVVTGTIYHQLEDAFIFNFTNENTIPAGWTSTGVGTGTQWSFANASASLTSPAYDLTKHSNVIFGYMSPGSGSVLRVRVSTDNGASWNAQWWDSIASPPEDGNQKLVAVSGNQVRFRITPTAATSTGLQDIYLTGDYHAWTATQGATEVPLTIDWRGYQLINRTDGVVIKYDAVLSGGARVSIHEQPEVLAGTAMSRRFTVTGLPAGTTLS